Protein AF-0000000072583981 (afdb_homodimer)

Foldseek 3Di:
DWDWDDDPNDIDIRDPDPDDDPPPCVLVVVLVCLQVVVAQEDEAECQPPDDADPVRLVSLLVSLVSCVVSNHHYAYPNDDPVNCVVCVVVPCCVSRVD/DWDWDDDPNDIDIRDPDPDDDPPPCVLVVVLVCLQVVVAQEDEAECQPPDDADPVRLVSLLVSLVSCVVSNHHYAYPNDDPVRCVVCVVVPCNVSRVD

Solvent-accessible surface area (backbone atoms only — not comparable to full-atom values): 10384 Å² total; per-residue (Å²): 121,59,44,79,47,73,60,86,41,36,32,41,35,40,42,63,43,48,57,42,59,32,68,64,60,55,63,55,52,53,50,50,36,32,71,69,61,57,30,50,31,37,36,37,34,29,70,49,37,76,44,72,42,71,48,19,49,51,45,55,50,50,51,49,50,50,30,56,73,54,65,24,46,70,41,72,38,61,67,44,70,69,53,50,49,52,34,47,73,70,67,45,26,65,84,54,72,93,121,57,45,80,46,74,58,85,43,36,32,41,34,40,42,61,43,48,56,41,58,32,67,64,59,55,62,53,52,53,49,51,36,32,72,70,60,56,31,49,31,36,36,39,34,29,69,50,37,74,44,70,42,71,48,18,51,52,45,54,50,50,51,50,50,49,30,56,72,54,64,23,46,72,42,73,39,60,66,44,70,70,53,50,51,52,34,48,74,68,66,45,26,64,84,52,73,93

Radius of gyration: 18.06 Å; Cα contacts (8 Å, |Δi|>4): 367; chains: 2; bounding box: 34×53×40 Å

pLDDT: mean 90.33, std 9.2, range [56.12, 98.12]

Nearest PDB structures (foldseek):
  6m36-assembly1_H  TM=6.707E-01  e=1.710E-03  Bacillus subtilis subsp. subtilis str. 168
  1vc1-assembly1_B  TM=6.840E-01  e=1.567E-02  Thermotoga maritima
  6ki2-assembly1_B  TM=5.324E-01  e=5.015E-03  Synechocystis sp. PCC 6803
  6jhk-assembly1_A  TM=8.795E-01  e=1.969E-01  Bacillus subtilis
  2ka5-assembly1_A  TM=6.780E-01  e=6.304E-02  Thermotoga maritima

Structure (mmCIF, N/CA/C/O backbone):
data_AF-0000000072583981-model_v1
#
loop_
_entity.id
_entity.type
_entity.pdbx_description
1 polymer 'Anti-Sigma factor antagonist'
#
loop_
_atom_site.group_PDB
_atom_site.id
_atom_site.type_symbol
_atom_site.label_atom_id
_atom_site.label_alt_id
_atom_site.label_comp_id
_atom_site.label_asym_id
_atom_site.label_entity_id
_atom_site.label_seq_id
_atom_site.pdbx_PDB_ins_code
_atom_site.Cartn_x
_atom_site.Cartn_y
_atom_site.Cartn_z
_atom_site.occupancy
_atom_site.B_iso_or_equiv
_atom_site.auth_seq_id
_atom_site.auth_comp_id
_atom_site.auth_asym_id
_atom_site.auth_atom_id
_atom_site.pdbx_PDB_model_num
ATOM 1 N N . MET A 1 1 ? -1.417 -9.562 9.188 1 63.38 1 MET A N 1
ATOM 2 C CA . MET A 1 1 ? -0.541 -9.023 8.156 1 63.38 1 MET A CA 1
ATOM 3 C C . MET A 1 1 ? -0.23 -10.078 7.098 1 63.38 1 MET A C 1
ATOM 5 O O . MET A 1 1 ? -0.268 -11.281 7.379 1 63.38 1 MET A O 1
ATOM 9 N N . SER A 1 2 ? -0.251 -9.672 5.887 1 78.44 2 SER A N 1
ATOM 10 C CA . SER A 1 2 ? 0.1 -10.633 4.844 1 78.44 2 SER A CA 1
ATOM 11 C C . SER A 1 2 ? 1.376 -11.391 5.195 1 78.44 2 SER A C 1
ATOM 13 O O . SER A 1 2 ? 2.266 -10.844 5.852 1 78.44 2 SER A O 1
ATOM 15 N N . LYS A 1 3 ? 1.46 -12.703 4.961 1 85 3 LYS A N 1
ATOM 16 C CA . LYS A 1 3 ? 2.561 -13.578 5.344 1 85 3 LYS A CA 1
ATOM 17 C C . LYS A 1 3 ? 3.174 -14.258 4.121 1 85 3 LYS A C 1
ATOM 19 O O . LYS A 1 3 ? 2.473 -14.547 3.148 1 85 3 LYS A O 1
ATOM 24 N N . PHE A 1 4 ? 4.488 -14.438 4.176 1 92.12 4 PHE A N 1
ATOM 25 C CA . PHE A 1 4 ? 5.25 -15.156 3.164 1 92.12 4 PHE A CA 1
ATOM 26 C C . PHE A 1 4 ? 6.051 -16.297 3.793 1 92.12 4 PHE A C 1
ATOM 28 O O . PHE A 1 4 ? 6.898 -16.062 4.656 1 92.12 4 PHE A O 1
ATOM 35 N N . LYS A 1 5 ? 5.699 -17.531 3.396 1 94.81 5 LYS A N 1
ATOM 36 C CA . LYS A 1 5 ? 6.379 -18.703 3.934 1 94.81 5 LYS A CA 1
ATOM 37 C C . LYS A 1 5 ? 7.035 -19.516 2.822 1 94.81 5 LYS A C 1
ATOM 39 O O . LYS A 1 5 ? 6.449 -19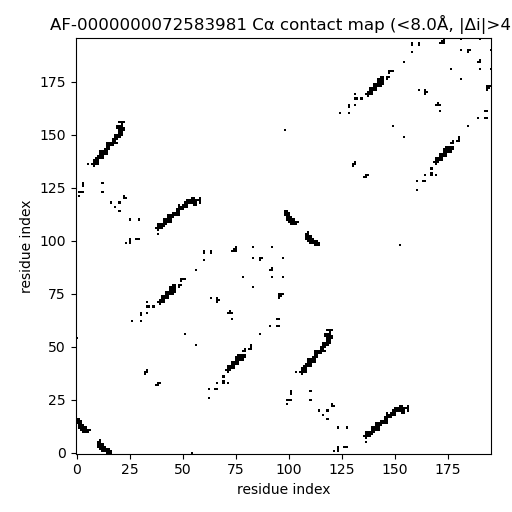.703 1.756 1 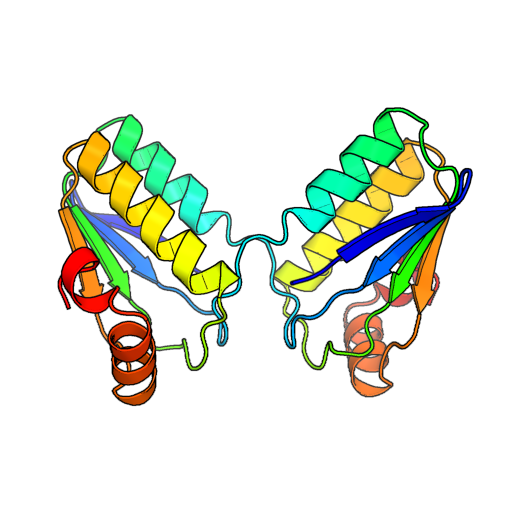94.81 5 LYS A O 1
ATOM 44 N N . ILE A 1 6 ? 8.203 -19.969 3.148 1 94.94 6 ILE A N 1
ATOM 45 C CA . ILE A 1 6 ? 8.93 -20.781 2.176 1 94.94 6 ILE A CA 1
ATOM 46 C C . ILE A 1 6 ? 9.062 -22.203 2.693 1 94.94 6 ILE A C 1
ATOM 48 O O . ILE A 1 6 ? 9.43 -22.422 3.85 1 94.94 6 ILE A O 1
ATOM 52 N N . ASP A 1 7 ? 8.586 -23.062 1.95 1 94.88 7 ASP A N 1
ATOM 53 C CA . ASP A 1 7 ? 8.773 -24.484 2.201 1 94.88 7 ASP A CA 1
ATOM 54 C C . ASP A 1 7 ? 9.586 -25.141 1.087 1 94.88 7 ASP A C 1
ATOM 56 O O . ASP A 1 7 ? 9.086 -25.344 -0.02 1 94.88 7 ASP A O 1
ATOM 60 N N . GLY A 1 8 ? 10.891 -25.453 1.359 1 95 8 GLY A N 1
ATOM 61 C CA . GLY A 1 8 ? 11.789 -25.875 0.296 1 95 8 GLY A CA 1
ATOM 62 C C . GLY A 1 8 ? 12.055 -24.781 -0.723 1 95 8 GLY A C 1
ATOM 63 O O . GLY A 1 8 ? 12.664 -23.766 -0.399 1 95 8 GLY A O 1
ATOM 64 N N . LYS A 1 9 ? 11.578 -25.078 -1.872 1 95.19 9 LYS A N 1
ATOM 65 C CA . LYS A 1 9 ? 11.781 -24.094 -2.928 1 95.19 9 LYS A CA 1
ATOM 66 C C . LYS A 1 9 ? 10.453 -23.484 -3.379 1 95.19 9 LYS A C 1
ATOM 68 O O . LYS A 1 9 ? 10.375 -22.859 -4.441 1 95.19 9 LYS A O 1
ATOM 73 N N . SER A 1 10 ? 9.453 -23.781 -2.576 1 96.94 10 SER A N 1
ATOM 74 C CA . SER A 1 10 ? 8.133 -23.25 -2.871 1 96.94 10 SER A CA 1
ATOM 75 C C . SER A 1 10 ? 7.727 -22.188 -1.845 1 96.94 10 SER A C 1
ATOM 77 O O . SER A 1 10 ? 7.984 -22.344 -0.65 1 96.94 10 SER A O 1
ATOM 79 N N . GLY A 1 11 ? 7.184 -21.062 -2.367 1 95.94 11 GLY A N 1
ATOM 80 C CA . GLY A 1 11 ? 6.68 -20.016 -1.489 1 95.94 11 GLY A CA 1
ATOM 81 C C . GLY A 1 11 ? 5.164 -19.938 -1.471 1 95.94 11 GLY A C 1
ATOM 82 O O . GLY A 1 11 ? 4.512 -20.234 -2.473 1 95.94 11 GLY A O 1
ATOM 83 N N . LYS A 1 12 ? 4.688 -19.578 -0.293 1 95.81 12 LYS A N 1
ATOM 84 C CA . LYS A 1 12 ? 3.268 -19.266 -0.147 1 95.81 12 LYS A CA 1
ATOM 85 C C . LYS A 1 12 ? 3.061 -17.875 0.441 1 95.81 12 LYS A C 1
ATOM 87 O O . LYS A 1 12 ? 3.6 -17.562 1.503 1 95.81 12 LYS A O 1
ATOM 92 N N . VAL A 1 13 ? 2.24 -17.047 -0.345 1 93.31 13 VAL A N 1
ATOM 93 C CA . VAL A 1 13 ? 1.923 -15.695 0.085 1 93.31 13 VAL A CA 1
ATOM 94 C C . VAL A 1 13 ? 0.448 -15.602 0.469 1 93.31 13 VAL A C 1
ATOM 96 O O . VAL A 1 13 ? -0.432 -15.805 -0.372 1 93.31 13 VAL A O 1
ATOM 99 N N . THR A 1 14 ? 0.226 -15.344 1.697 1 90.25 14 THR A N 1
ATOM 100 C CA . THR A 1 14 ? -1.142 -15.102 2.145 1 90.25 14 THR A CA 1
ATOM 101 C C . THR A 1 14 ? -1.414 -13.609 2.277 1 90.25 14 THR A C 1
ATOM 103 O O . THR A 1 14 ? -0.81 -12.93 3.115 1 90.25 14 THR A O 1
ATOM 106 N N . ILE A 1 15 ? -2.32 -13.125 1.405 1 84.19 15 ILE A N 1
ATOM 107 C CA . ILE A 1 15 ? -2.732 -11.727 1.483 1 84.19 15 ILE A CA 1
ATOM 108 C C . ILE A 1 15 ? -3.893 -11.586 2.467 1 84.19 15 ILE A C 1
ATOM 110 O O . ILE A 1 15 ? -4.945 -12.203 2.287 1 84.19 15 ILE A O 1
ATOM 114 N N . ASP A 1 16 ? -3.643 -10.82 3.453 1 80.5 16 ASP A N 1
ATOM 115 C CA . ASP A 1 16 ? -4.656 -10.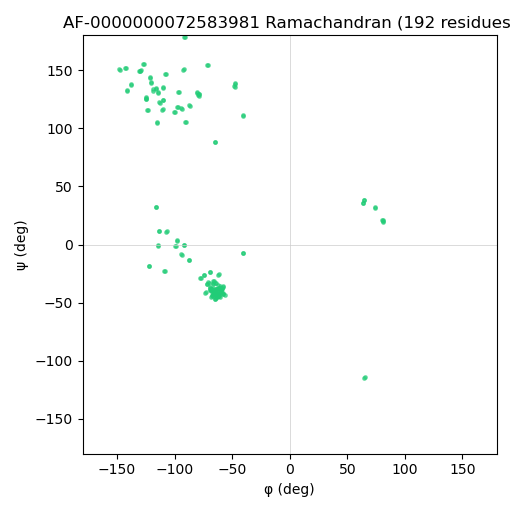742 4.5 1 80.5 16 ASP A CA 1
ATOM 116 C C . ASP A 1 16 ? -5.395 -9.406 4.453 1 80.5 16 ASP A C 1
ATOM 118 O O . ASP A 1 16 ? -6.152 -9.078 5.367 1 80.5 16 ASP A O 1
ATOM 122 N N . THR A 1 17 ? -5.172 -8.672 3.393 1 77.25 17 THR A N 1
ATOM 123 C CA . THR A 1 17 ? -5.895 -7.414 3.25 1 77.25 17 THR A CA 1
ATOM 124 C C . THR A 1 17 ? -7.191 -7.621 2.473 1 77.25 17 THR A C 1
ATOM 126 O O . THR A 1 17 ? -7.266 -8.484 1.599 1 77.25 17 THR A O 1
ATOM 129 N N . VAL A 1 18 ? -8.141 -6.793 2.789 1 77.81 18 VAL A N 1
ATOM 130 C CA . VAL A 1 18 ? -9.43 -6.871 2.119 1 77.81 18 VAL A CA 1
ATOM 131 C C . VAL A 1 18 ? -9.336 -6.234 0.735 1 77.81 18 VAL A C 1
ATOM 133 O O . VAL A 1 18 ? -10.047 -6.633 -0.189 1 77.81 18 VAL A O 1
ATOM 136 N N . VAL A 1 19 ? -8.461 -5.289 0.605 1 77 19 VAL A N 1
ATOM 137 C CA . VAL A 1 19 ? -8.273 -4.57 -0.65 1 77 19 VAL A CA 1
ATOM 138 C C . VAL A 1 19 ? -6.812 -4.66 -1.088 1 77 19 VAL A C 1
ATOM 140 O O . VAL A 1 19 ? -5.902 -4.488 -0.274 1 77 19 VAL A O 1
ATOM 143 N N . ILE A 1 20 ? -6.594 -5.094 -2.271 1 77 20 ILE A N 1
ATOM 144 C CA . ILE A 1 20 ? -5.277 -4.906 -2.873 1 77 20 ILE A CA 1
ATOM 145 C C . ILE A 1 20 ? -5.246 -3.586 -3.637 1 77 20 ILE A C 1
ATOM 147 O O . ILE A 1 20 ? -5.961 -3.414 -4.629 1 77 20 ILE A O 1
ATOM 151 N N . ASP A 1 21 ? -4.57 -2.746 -2.975 1 70.75 21 ASP A N 1
ATOM 152 C CA . ASP A 1 21 ? -4.375 -1.446 -3.609 1 70.75 21 ASP A CA 1
ATOM 153 C C . ASP A 1 21 ? -2.893 -1.167 -3.846 1 70.75 21 ASP A C 1
ATOM 155 O O . ASP A 1 21 ? -2.031 -1.774 -3.207 1 70.75 21 ASP A O 1
ATOM 159 N N . GLY A 1 22 ? -2.539 -0.72 -5.059 1 61.12 22 GLY A N 1
ATOM 160 C CA . GLY A 1 22 ? -1.142 -0.422 -5.328 1 61.12 22 GLY A CA 1
ATOM 161 C C . GLY A 1 22 ? -0.494 0.424 -4.246 1 61.12 22 GLY A C 1
ATOM 162 O O . GLY A 1 22 ? -1.187 1.036 -3.432 1 61.12 22 GLY A O 1
ATOM 163 N N . TYR A 1 23 ? 0.843 -0.176 -3.975 1 56.12 23 TYR A N 1
ATOM 164 C CA . TYR A 1 23 ? 1.652 0.691 -3.127 1 56.12 23 TYR A CA 1
ATOM 165 C C . TYR A 1 23 ? 1.496 2.152 -3.533 1 56.12 23 TYR A C 1
ATOM 167 O O . TYR A 1 23 ? 1.591 2.488 -4.715 1 56.12 23 TYR A O 1
ATOM 175 N N . ASP A 1 24 ? 0.809 2.822 -2.51 1 59.59 24 ASP A N 1
ATOM 176 C CA . ASP A 1 24 ? 0.662 4.223 -2.893 1 59.59 24 ASP A CA 1
ATOM 177 C C . ASP A 1 24 ? 2.02 4.914 -2.977 1 59.59 24 ASP A C 1
ATOM 179 O O . ASP A 1 24 ? 2.686 5.113 -1.957 1 59.59 24 ASP A O 1
ATOM 183 N N . LYS A 1 25 ? 2.646 4.844 -4.148 1 68.94 25 LYS A N 1
ATOM 184 C CA . LYS A 1 25 ? 3.854 5.609 -4.453 1 68.94 25 LYS A CA 1
ATOM 185 C C . LYS A 1 25 ? 3.758 7.027 -3.896 1 68.94 25 LYS A C 1
ATOM 187 O O . LYS A 1 25 ? 4.77 7.715 -3.758 1 68.94 25 LYS A O 1
ATOM 192 N N . ILE A 1 26 ? 2.596 7.25 -3.436 1 78.81 26 ILE A N 1
ATOM 193 C CA . ILE A 1 26 ? 2.348 8.633 -3.031 1 78.81 26 ILE A CA 1
ATOM 194 C C . ILE A 1 26 ? 3.119 8.938 -1.751 1 78.81 26 ILE A C 1
ATOM 196 O O . ILE A 1 26 ? 3.637 10.047 -1.582 1 78.81 26 ILE A O 1
ATOM 200 N N . PHE A 1 27 ? 3.236 7.973 -0.947 1 83.81 27 PHE A N 1
ATOM 201 C CA . PHE A 1 27 ? 3.939 8.18 0.313 1 83.81 27 PHE A CA 1
ATOM 202 C C . PHE A 1 27 ? 5.434 8.359 0.076 1 83.81 27 PHE A C 1
ATOM 204 O O . PHE A 1 27 ? 6.078 9.172 0.747 1 83.81 27 PHE A O 1
ATOM 211 N N . ASP A 1 28 ? 5.895 7.711 -0.919 1 83.69 28 ASP A N 1
ATOM 212 C CA . ASP A 1 28 ? 7.293 7.891 -1.296 1 83.69 28 ASP A CA 1
ATOM 213 C C . ASP A 1 28 ? 7.508 9.25 -1.962 1 83.69 28 ASP A C 1
ATOM 215 O O . ASP A 1 28 ? 8.508 9.922 -1.701 1 83.69 28 ASP A O 1
ATOM 219 N N . GLU A 1 29 ? 6.625 9.57 -2.752 1 87.31 29 GLU A N 1
ATOM 220 C CA . GLU A 1 29 ? 6.727 10.844 -3.463 1 87.31 29 GLU A CA 1
ATOM 221 C C . GLU A 1 29 ? 6.738 12.023 -2.492 1 87.31 29 GLU A C 1
ATOM 223 O O . GLU A 1 29 ? 7.559 12.938 -2.625 1 87.31 29 GLU A O 1
ATOM 228 N N . VAL A 1 30 ? 5.867 11.938 -1.532 1 92.5 30 VAL A N 1
ATOM 229 C CA . VAL A 1 30 ? 5.785 13.031 -0.566 1 92.5 30 VAL A CA 1
ATOM 230 C C . VAL A 1 30 ? 7.059 13.07 0.275 1 92.5 30 VAL A C 1
ATOM 232 O O . VAL A 1 30 ? 7.594 14.148 0.55 1 92.5 30 VAL A O 1
ATOM 235 N N . THR A 1 31 ? 7.578 11.945 0.615 1 93.31 31 THR A N 1
ATOM 236 C CA . THR A 1 31 ? 8.781 11.859 1.433 1 93.31 31 THR A CA 1
ATOM 237 C C . THR A 1 31 ? 10 12.352 0.658 1 93.31 31 THR A C 1
ATOM 239 O O . THR A 1 31 ? 10.852 13.055 1.212 1 93.31 31 THR A O 1
ATOM 242 N N . GLN A 1 32 ? 9.969 12.023 -0.578 1 92.5 32 GLN A N 1
ATOM 243 C CA . GLN A 1 32 ? 11.07 12.492 -1.416 1 92.5 32 GLN A CA 1
ATOM 244 C C . GLN A 1 32 ? 11.039 14.016 -1.559 1 92.5 32 GLN A C 1
ATOM 246 O O . GLN A 1 32 ? 12.078 14.672 -1.467 1 92.5 32 GLN A O 1
ATOM 251 N N . SER A 1 33 ? 9.898 14.531 -1.742 1 95.31 33 SER A N 1
ATOM 252 C CA . SER A 1 33 ? 9.75 15.977 -1.865 1 95.31 33 SER A CA 1
ATOM 253 C C . SER A 1 33 ? 10.164 16.688 -0.581 1 95.31 33 SER A C 1
ATOM 255 O O . SER A 1 33 ? 10.805 17.734 -0.626 1 95.31 33 SER A O 1
ATOM 257 N N . ALA A 1 34 ? 9.836 16.078 0.534 1 95.88 34 ALA A N 1
ATOM 258 C CA . ALA A 1 34 ? 10.234 16.609 1.831 1 95.88 34 ALA A CA 1
ATOM 259 C C . ALA A 1 34 ? 11.75 16.594 1.993 1 95.88 34 ALA A C 1
ATOM 261 O O . ALA A 1 34 ? 12.352 17.578 2.434 1 95.88 34 ALA A O 1
ATOM 262 N N . SER A 1 35 ? 12.352 15.57 1.572 1 96 35 SER A N 1
ATOM 263 C CA . SER A 1 35 ? 13.781 15.391 1.752 1 96 35 SER A CA 1
ATOM 264 C C . SER A 1 35 ? 14.578 16.375 0.9 1 96 35 SER A C 1
ATOM 266 O O . SER A 1 35 ? 15.688 16.766 1.269 1 96 35 SER A O 1
ATOM 268 N N . LYS A 1 36 ? 13.945 16.828 -0.129 1 96.25 36 LYS A N 1
ATOM 269 C CA . LYS A 1 36 ? 14.609 17.734 -1.061 1 96.25 36 LYS A CA 1
ATOM 270 C C . LYS A 1 36 ? 14.336 19.188 -0.702 1 96.25 36 LYS A C 1
ATOM 272 O O . LYS A 1 36 ? 14.859 20.094 -1.341 1 96.25 36 LYS A O 1
ATOM 277 N N . GLY A 1 37 ? 13.484 19.359 0.186 1 95.69 37 GLY A N 1
ATOM 278 C CA . GLY A 1 37 ? 13.156 20.703 0.609 1 95.69 37 GLY A CA 1
ATOM 279 C C . GLY A 1 37 ? 12.18 21.406 -0.317 1 95.69 37 GLY A C 1
ATOM 280 O O . GLY A 1 37 ? 12.062 22.625 -0.304 1 95.69 37 GLY A O 1
ATOM 281 N N . THR A 1 38 ? 11.469 20.609 -1.106 1 95.88 38 THR A N 1
ATOM 282 C CA . THR A 1 38 ? 10.531 21.156 -2.086 1 95.88 38 THR A CA 1
ATOM 283 C C . THR A 1 38 ? 9.273 21.672 -1.401 1 95.88 38 THR A C 1
ATOM 285 O O . THR A 1 38 ? 8.641 22.609 -1.884 1 95.88 38 THR A O 1
ATOM 288 N N . VAL A 1 39 ? 8.984 21.109 -0.259 1 97.19 39 VAL A N 1
ATOM 289 C CA . VAL A 1 39 ? 7.785 21.5 0.479 1 97.19 39 VAL A CA 1
ATOM 290 C C . VAL A 1 39 ? 8.148 21.797 1.931 1 97.19 39 VAL A C 1
ATOM 292 O O . VAL A 1 39 ? 9.055 21.172 2.492 1 97.19 39 VAL A O 1
ATOM 295 N N . LEU A 1 40 ? 7.367 22.719 2.469 1 97.31 40 LEU A N 1
ATOM 296 C CA . LEU A 1 40 ? 7.547 23.062 3.873 1 97.31 40 LEU A CA 1
ATOM 297 C C . LEU A 1 40 ? 6.391 22.531 4.719 1 97.31 40 LEU A C 1
ATOM 299 O O . LEU A 1 40 ? 6.5 22.453 5.945 1 97.31 40 LEU A O 1
ATOM 303 N N . ASP A 1 41 ? 5.266 22.312 4.016 1 98.12 41 ASP A N 1
ATOM 304 C CA . ASP A 1 41 ? 4.113 21.719 4.688 1 98.12 41 ASP A CA 1
ATOM 305 C C . ASP A 1 41 ? 3.311 20.844 3.725 1 98.12 41 ASP A C 1
ATOM 307 O O . ASP A 1 41 ? 3.344 21.062 2.51 1 98.12 41 ASP A O 1
ATOM 311 N N . VAL A 1 42 ? 2.662 19.812 4.289 1 97.75 42 VAL A N 1
ATOM 312 C CA . VAL A 1 42 ? 1.846 18.906 3.482 1 97.75 42 VAL A CA 1
ATOM 313 C C . VAL A 1 42 ? 0.541 18.594 4.215 1 97.75 42 VAL A C 1
ATOM 315 O O . VAL A 1 42 ? 0.537 18.406 5.434 1 97.75 42 VAL A O 1
ATOM 318 N N . GLU A 1 43 ? -0.542 18.609 3.428 1 97.69 43 GLU A N 1
ATOM 319 C CA . GLU A 1 43 ? -1.846 18.188 3.932 1 97.69 43 GLU A CA 1
ATOM 320 C C . GLU A 1 43 ? -2.277 16.859 3.311 1 97.69 43 GLU A C 1
ATOM 322 O O . GLU A 1 43 ? -2.297 16.719 2.086 1 97.69 43 GLU A O 1
ATOM 327 N N . PHE A 1 44 ? -2.564 15.938 4.203 1 95.62 44 PHE A N 1
ATOM 328 C CA . PHE A 1 44 ? -3.15 14.68 3.76 1 95.62 44 PHE A CA 1
ATOM 329 C C . PHE A 1 44 ? -4.672 14.734 3.848 1 95.62 44 PHE A C 1
ATOM 331 O O . PHE A 1 44 ? -5.23 14.859 4.938 1 95.62 44 PHE A O 1
ATOM 338 N N . LEU A 1 45 ? -5.266 14.617 2.713 1 94.69 45 LEU A N 1
ATOM 339 C CA . LEU A 1 45 ? -6.723 14.617 2.635 1 94.69 45 LEU A CA 1
ATOM 340 C C . LEU A 1 45 ? -7.262 13.188 2.553 1 94.69 45 LEU A C 1
ATOM 342 O O . LEU A 1 45 ? -7.031 12.492 1.564 1 94.69 45 LEU A O 1
ATOM 346 N N . LEU A 1 46 ? -8.078 12.781 3.559 1 93.5 46 LEU A N 1
ATOM 347 C CA . LEU A 1 46 ? -8.461 11.375 3.682 1 93.5 46 LEU A CA 1
ATOM 348 C C . LEU A 1 46 ? -9.961 11.203 3.492 1 93.5 46 LEU A C 1
ATOM 350 O O . LEU A 1 46 ? -10.57 10.312 4.086 1 93.5 46 LEU A O 1
ATOM 354 N N . GLU A 1 47 ? -10.523 12 2.695 1 92.81 47 GLU A N 1
ATOM 355 C CA . GLU A 1 47 ? -11.969 11.992 2.496 1 92.81 47 GLU A CA 1
ATOM 356 C C . GLU A 1 47 ? -12.453 10.625 2.027 1 92.81 47 GLU A C 1
ATOM 358 O O . GLU A 1 47 ? -13.508 10.156 2.471 1 92.81 47 GLU A O 1
ATOM 363 N N . ALA A 1 48 ? -11.711 10.016 1.267 1 85.81 48 ALA A N 1
ATOM 364 C CA . ALA A 1 48 ? -12.141 8.766 0.648 1 85.81 48 ALA A CA 1
ATOM 365 C C . ALA A 1 48 ? -11.836 7.57 1.55 1 85.81 48 ALA A C 1
ATOM 367 O O . ALA A 1 48 ? -12.352 6.469 1.331 1 85.81 48 ALA A O 1
ATOM 368 N N . VAL A 1 49 ? -11.047 7.758 2.547 1 87.62 49 VAL A N 1
ATOM 369 C CA . VAL A 1 49 ? -10.578 6.656 3.383 1 87.62 49 VAL A CA 1
ATOM 370 C C . VAL A 1 49 ? -11.656 6.297 4.406 1 87.62 49 VAL A C 1
ATOM 372 O O . VAL A 1 49 ? -12.133 7.16 5.141 1 87.62 49 VAL A O 1
ATOM 375 N N . LYS A 1 50 ? -11.953 4.957 4.488 1 86.75 50 LYS A N 1
ATOM 376 C CA . LYS A 1 50 ? -13.008 4.508 5.402 1 86.75 50 LYS A CA 1
ATOM 377 C C . LYS A 1 50 ? -12.461 3.494 6.402 1 86.75 50 LYS A C 1
ATOM 379 O O . LYS A 1 50 ? -13.086 3.244 7.438 1 86.75 50 LYS A O 1
ATOM 384 N N . LYS A 1 51 ? -11.359 2.977 6.035 1 84 51 LYS A N 1
ATOM 385 C CA . LYS A 1 51 ? -10.758 1.974 6.906 1 84 51 LYS A CA 1
ATOM 386 C C . LYS A 1 51 ? -9.234 2.107 6.922 1 84 51 LYS A C 1
ATOM 388 O O . LYS A 1 51 ? -8.633 2.523 5.93 1 84 51 LYS A O 1
ATOM 393 N N . ILE A 1 52 ? -8.656 1.675 8.102 1 85.31 52 ILE A N 1
ATOM 394 C CA . ILE A 1 52 ? -7.207 1.668 8.219 1 85.31 52 ILE A CA 1
ATOM 395 C C . ILE A 1 52 ? -6.758 0.426 8.992 1 85.31 52 ILE A C 1
ATOM 397 O O . ILE A 1 52 ? -7.375 0.05 9.992 1 85.31 52 ILE A O 1
ATOM 401 N N . THR A 1 53 ? -5.793 -0.222 8.477 1 79.25 53 THR A N 1
ATOM 402 C CA . THR A 1 53 ? -5.234 -1.399 9.125 1 79.25 53 THR A CA 1
ATOM 403 C C . THR A 1 53 ? -4.062 -1.013 10.031 1 79.25 53 THR A C 1
ATOM 405 O O . THR A 1 53 ? -3.645 0.146 10.047 1 79.25 53 THR A O 1
ATOM 408 N N . SER A 1 54 ? -3.551 -2.018 10.656 1 80.69 54 SER A N 1
ATOM 409 C CA . SER A 1 54 ? -2.379 -1.784 11.492 1 80.69 54 SER A CA 1
ATOM 410 C C . SER A 1 54 ? -1.183 -1.339 10.656 1 80.69 54 SER A C 1
ATOM 412 O O . SER A 1 54 ? -0.44 -0.44 11.062 1 80.69 54 SER A O 1
ATOM 414 N N . SER A 1 55 ? -1.05 -1.975 9.594 1 78.5 55 SER A N 1
ATOM 415 C CA . SER A 1 55 ? 0.053 -1.605 8.719 1 78.5 55 SER A CA 1
ATOM 416 C C . SER A 1 55 ? -0.141 -0.205 8.148 1 78.5 55 SER A C 1
ATOM 418 O O . SER A 1 55 ? 0.832 0.516 7.91 1 78.5 55 SER A O 1
ATOM 420 N N . GLY A 1 56 ? -1.396 0.153 7.965 1 84.44 56 GLY A N 1
ATOM 421 C CA . GLY A 1 56 ? -1.699 1.504 7.52 1 84.44 56 GLY A CA 1
ATOM 422 C C . GLY A 1 56 ? -1.344 2.562 8.547 1 84.44 56 GLY A C 1
ATOM 423 O O . GLY A 1 56 ? -0.81 3.617 8.195 1 84.44 56 GLY A O 1
ATOM 424 N N . ILE A 1 57 ? -1.6 2.24 9.773 1 88.19 57 ILE A N 1
ATOM 425 C CA . ILE A 1 57 ? -1.254 3.135 10.867 1 88.19 57 ILE A CA 1
ATOM 426 C C . ILE A 1 57 ? 0.262 3.305 10.938 1 88.19 57 ILE A C 1
ATOM 428 O O . ILE A 1 57 ? 0.764 4.43 11.023 1 88.19 57 ILE A O 1
ATOM 432 N N . ALA A 1 58 ? 0.92 2.209 10.844 1 84.69 58 ALA A N 1
ATOM 433 C CA . ALA A 1 58 ? 2.381 2.246 10.859 1 84.69 58 ALA A CA 1
ATOM 434 C C . ALA A 1 58 ? 2.922 3.082 9.703 1 84.69 58 ALA A C 1
ATOM 436 O O . ALA A 1 58 ? 3.885 3.834 9.867 1 84.69 58 ALA A O 1
ATOM 437 N N . LYS A 1 59 ? 2.314 3.004 8.578 1 85.31 59 LYS A N 1
ATOM 438 C CA . LYS A 1 59 ? 2.721 3.768 7.406 1 85.31 59 LYS A CA 1
ATOM 439 C C . LYS A 1 59 ? 2.541 5.266 7.633 1 85.31 59 LYS A C 1
ATOM 441 O O . LYS A 1 59 ? 3.441 6.055 7.34 1 85.31 59 LYS A O 1
ATOM 446 N N . LEU A 1 60 ? 1.402 5.668 8.141 1 89.44 60 LEU A N 1
ATOM 447 C CA . LEU A 1 60 ? 1.154 7.074 8.438 1 89.44 60 LEU A CA 1
ATOM 448 C C . LEU A 1 60 ? 2.162 7.605 9.453 1 89.44 60 LEU A C 1
ATOM 450 O O . LEU A 1 60 ? 2.672 8.719 9.297 1 89.44 60 LEU A O 1
ATOM 454 N N . LEU A 1 61 ? 2.469 6.773 10.398 1 93.31 61 LEU A N 1
ATOM 455 C CA . LEU A 1 61 ? 3.426 7.176 11.422 1 93.31 61 LEU A CA 1
ATOM 456 C C . LEU A 1 61 ? 4.824 7.312 10.836 1 93.31 61 LEU A C 1
ATOM 458 O O . LEU A 1 61 ? 5.574 8.227 11.203 1 93.31 61 LEU A O 1
ATOM 462 N N . THR A 1 62 ? 5.172 6.465 9.977 1 90.94 62 THR A N 1
ATOM 463 C CA . THR A 1 62 ? 6.473 6.531 9.32 1 90.94 62 THR A CA 1
ATOM 464 C C . THR A 1 62 ? 6.605 7.812 8.508 1 90.94 62 THR A C 1
ATOM 466 O O . THR A 1 62 ? 7.625 8.5 8.586 1 90.94 62 THR A O 1
ATOM 469 N N . VAL A 1 63 ? 5.566 8.109 7.797 1 92.19 63 VAL A N 1
ATOM 470 C CA . VAL A 1 63 ? 5.566 9.328 7 1 92.19 63 VAL A CA 1
ATOM 471 C C . VAL A 1 63 ? 5.66 10.547 7.918 1 92.19 63 VAL A C 1
ATOM 473 O O . VAL A 1 63 ? 6.43 11.469 7.656 1 92.19 63 VAL A O 1
ATOM 476 N N . LYS A 1 64 ? 4.898 10.477 8.961 1 96.62 64 LYS A N 1
ATOM 477 C CA . LYS A 1 64 ? 4.941 11.555 9.938 1 96.62 64 LYS A CA 1
ATOM 478 C C . LYS A 1 64 ? 6.352 11.742 10.492 1 96.62 64 LYS A C 1
ATOM 480 O O . LYS A 1 64 ? 6.844 12.867 10.602 1 96.62 64 LYS A O 1
ATOM 485 N N . ASN A 1 65 ? 6.98 10.695 10.773 1 96.69 65 ASN A N 1
ATOM 486 C CA . ASN A 1 65 ? 8.344 10.742 11.305 1 96.69 65 ASN A CA 1
ATOM 487 C C . ASN A 1 65 ? 9.32 11.328 10.289 1 96.69 65 ASN A C 1
ATOM 489 O O . ASN A 1 65 ? 10.195 12.109 10.648 1 96.69 65 ASN A O 1
ATOM 493 N N . ARG A 1 66 ? 9.148 10.984 9.117 1 95.62 66 ARG A N 1
ATOM 494 C CA . ARG A 1 66 ? 10.008 11.508 8.062 1 95.62 66 ARG A CA 1
ATOM 495 C C . ARG A 1 66 ? 9.781 13.008 7.871 1 95.62 66 ARG A C 1
ATOM 497 O O . ARG A 1 66 ? 10.734 13.766 7.703 1 95.62 66 ARG A O 1
ATOM 504 N N . MET A 1 67 ? 8.492 13.344 7.883 1 96.94 67 MET A N 1
ATOM 505 C CA . MET A 1 67 ? 8.18 14.766 7.777 1 96.94 67 MET A CA 1
ATOM 506 C C . MET A 1 67 ? 8.844 15.555 8.898 1 96.94 67 MET A C 1
ATOM 508 O O . MET A 1 67 ? 9.461 16.594 8.648 1 96.94 67 MET A O 1
ATOM 512 N N . ASP A 1 68 ? 8.797 15.016 10.078 1 97.38 68 ASP A N 1
ATOM 513 C CA . ASP A 1 68 ? 9.43 15.664 11.227 1 97.38 68 ASP A CA 1
ATOM 514 C C . ASP A 1 68 ? 10.945 15.75 11.047 1 97.38 68 ASP A C 1
ATOM 516 O O . ASP A 1 68 ? 11.555 16.781 11.336 1 97.38 68 ASP A O 1
ATOM 520 N N . HIS A 1 69 ? 11.477 14.742 10.492 1 97.56 69 HIS A N 1
ATOM 521 C CA . HIS A 1 69 ? 12.922 14.672 10.289 1 97.56 69 HIS A CA 1
ATOM 522 C C . HIS A 1 69 ? 13.391 15.758 9.32 1 97.56 69 HIS A C 1
ATOM 524 O O . HIS A 1 69 ? 14.453 16.344 9.523 1 97.56 69 HIS A O 1
ATOM 530 N N . TYR A 1 70 ? 12.555 16.047 8.406 1 97.12 70 TYR A N 1
ATOM 531 C CA . TYR A 1 70 ? 12.961 16.984 7.359 1 97.12 70 TYR A CA 1
ATOM 532 C C . TYR A 1 70 ? 12.438 18.391 7.645 1 97.12 70 TYR A C 1
ATOM 534 O O . TYR A 1 70 ? 12.602 19.297 6.828 1 97.12 70 TYR A O 1
ATOM 542 N N . GLY A 1 71 ? 11.719 18.484 8.734 1 97.44 71 GLY A N 1
ATOM 543 C CA . GLY A 1 71 ? 11.219 19.797 9.125 1 97.44 71 GLY A CA 1
ATOM 544 C C . GLY A 1 71 ? 9.969 20.203 8.367 1 97.44 71 GLY A C 1
ATOM 545 O O . GLY A 1 71 ? 9.711 21.391 8.188 1 97.44 71 GLY A O 1
ATOM 546 N N . VAL A 1 72 ? 9.281 19.297 7.836 1 97.81 72 VAL A N 1
ATOM 547 C CA . VAL A 1 72 ? 8.078 19.578 7.066 1 97.81 72 VAL A CA 1
ATOM 548 C C . VAL A 1 72 ? 6.848 19.406 7.957 1 97.81 72 VAL A C 1
ATOM 550 O O . VAL A 1 72 ? 6.688 18.359 8.609 1 97.81 72 VAL A O 1
ATOM 553 N N . LYS A 1 73 ? 5.945 20.375 7.961 1 98 73 LYS A N 1
ATOM 554 C CA . LYS A 1 73 ? 4.719 20.281 8.75 1 98 73 LYS A CA 1
ATOM 555 C C . LYS A 1 73 ? 3.678 19.406 8.055 1 98 73 LYS A C 1
ATOM 557 O O . LYS A 1 73 ? 3.383 19.609 6.875 1 98 73 LYS A O 1
ATOM 562 N N . MET A 1 74 ? 3.148 18.438 8.812 1 97.69 74 MET A N 1
ATOM 563 C CA . MET A 1 74 ? 2.139 17.547 8.266 1 97.69 74 MET A CA 1
ATOM 564 C C . MET A 1 74 ? 0.811 17.703 9 1 97.69 74 MET A C 1
ATOM 566 O O . MET A 1 74 ? 0.777 17.75 10.227 1 97.69 74 MET A O 1
ATOM 570 N N . LYS A 1 75 ? -0.227 17.781 8.172 1 97.56 75 LYS A N 1
ATOM 571 C CA . LYS A 1 75 ? -1.585 17.812 8.703 1 97.56 75 LYS A CA 1
ATOM 572 C C . LYS A 1 75 ? -2.473 16.781 8 1 97.56 75 LYS A C 1
ATOM 574 O O . LYS A 1 75 ? -2.271 16.484 6.82 1 97.56 75 LYS A O 1
ATOM 579 N N . ILE A 1 76 ? -3.393 16.328 8.766 1 96.94 76 ILE A N 1
ATOM 580 C CA . ILE A 1 76 ? -4.395 15.422 8.211 1 96.94 76 ILE A CA 1
ATOM 581 C C . ILE A 1 76 ? -5.766 16.094 8.242 1 96.94 76 ILE A C 1
ATOM 583 O O . ILE A 1 76 ? -6.164 16.672 9.258 1 96.94 76 ILE A O 1
ATOM 587 N N . LYS A 1 77 ? -6.383 16.016 7.07 1 96.19 77 LYS A N 1
ATOM 588 C CA . LYS A 1 77 ? -7.703 16.641 6.969 1 96.19 77 LYS A CA 1
ATOM 589 C C . LYS A 1 77 ? -8.734 15.641 6.43 1 96.19 77 LYS A C 1
ATOM 591 O O . LYS A 1 77 ? -8.367 14.633 5.82 1 96.19 77 LYS A O 1
ATOM 596 N N . HIS A 1 78 ? -10.031 15.922 6.785 1 95.88 78 HIS A N 1
ATOM 597 C CA . HIS A 1 78 ? -11.18 15.164 6.309 1 95.88 78 HIS A CA 1
ATOM 598 C C . HIS A 1 78 ? -11.125 13.719 6.801 1 95.88 78 HIS A C 1
ATOM 600 O O . HIS A 1 78 ? -11.422 12.789 6.047 1 95.88 78 HIS A O 1
ATOM 606 N N . LEU A 1 79 ? -10.664 13.617 7.93 1 94.38 79 LEU A N 1
ATOM 607 C CA . LEU A 1 79 ? -10.672 12.344 8.625 1 94.38 79 LEU A CA 1
ATOM 608 C C . LEU A 1 79 ? -12.055 12.055 9.211 1 94.38 79 LEU A C 1
ATOM 610 O O . LEU A 1 79 ? -12.641 12.906 9.883 1 94.38 79 LEU A O 1
ATOM 614 N N . SER A 1 80 ? -12.531 10.898 8.938 1 95 80 SER A N 1
ATOM 615 C CA . SER A 1 80 ? -13.844 10.555 9.484 1 95 80 SER A CA 1
ATOM 616 C C . SER A 1 80 ? -13.766 10.32 10.984 1 95 80 SER A C 1
ATOM 618 O O . SER A 1 80 ? -12.719 9.953 11.516 1 95 80 SER A O 1
ATOM 620 N N . PRO A 1 81 ? -14.914 10.523 11.648 1 95.69 81 PRO A N 1
ATOM 621 C CA . PRO A 1 81 ? -14.938 10.266 13.086 1 95.69 81 PRO A CA 1
ATOM 622 C C . PRO A 1 81 ? -14.562 8.828 13.438 1 95.69 81 PRO A C 1
ATOM 624 O O . PRO A 1 81 ? -13.867 8.594 14.43 1 95.69 81 PRO A O 1
ATOM 627 N N . ASP A 1 82 ? -15 7.91 12.641 1 95 82 ASP A N 1
ATOM 628 C CA . ASP A 1 82 ? -14.688 6.508 12.875 1 95 82 ASP A CA 1
ATOM 629 C C . ASP A 1 82 ? -13.18 6.262 12.805 1 95 82 ASP A C 1
ATOM 631 O O . ASP A 1 82 ? -12.617 5.562 13.656 1 95 82 ASP A O 1
ATOM 635 N N . LEU A 1 83 ? -12.57 6.855 11.844 1 94.62 83 LEU A N 1
ATOM 636 C CA . LEU A 1 83 ? -11.125 6.691 11.68 1 94.62 83 LEU A CA 1
ATOM 637 C C . LEU A 1 83 ? -10.375 7.359 12.828 1 94.62 83 LEU A C 1
ATOM 639 O O . LEU A 1 83 ? -9.367 6.828 13.305 1 94.62 83 LEU A O 1
ATOM 643 N N . LEU A 1 84 ? -10.891 8.539 13.234 1 96 84 LEU A N 1
ATOM 644 C CA . LEU A 1 84 ? -10.273 9.219 14.367 1 96 84 LEU A CA 1
ATOM 645 C C . LEU A 1 84 ? -10.328 8.352 15.617 1 96 84 LEU A C 1
ATOM 647 O O . LEU A 1 84 ? -9.336 8.25 16.359 1 96 84 LEU A O 1
ATOM 651 N N . GLU A 1 85 ? -11.414 7.723 15.789 1 96.44 85 GLU A N 1
ATOM 652 C CA . GLU A 1 85 ? -11.57 6.848 16.938 1 96.44 85 GLU A CA 1
ATOM 653 C C . GLU A 1 85 ? -10.562 5.695 16.906 1 96.44 85 GLU A C 1
ATOM 655 O O . GLU A 1 85 ? -10.008 5.309 17.938 1 96.44 85 GLU A O 1
ATOM 660 N N . VAL A 1 86 ? -10.375 5.152 15.766 1 94.75 86 VAL A N 1
ATOM 661 C CA . VAL A 1 86 ? -9.414 4.062 15.594 1 94.75 86 VAL A CA 1
ATOM 662 C C . VAL A 1 86 ? -8.016 4.547 15.961 1 94.75 86 VAL A C 1
ATOM 664 O O . VAL A 1 86 ? -7.285 3.867 16.688 1 94.75 86 VAL A O 1
ATOM 667 N N . LEU A 1 87 ? -7.664 5.691 15.5 1 96.06 87 LEU A N 1
ATOM 668 C CA . LEU A 1 87 ? -6.332 6.23 15.75 1 96.06 87 LEU A CA 1
ATOM 669 C C . LEU A 1 87 ? -6.141 6.535 17.234 1 96.06 87 LEU A C 1
ATOM 671 O O . LEU A 1 87 ? -5.039 6.383 17.766 1 96.06 87 LEU A O 1
ATOM 675 N N . LYS A 1 88 ? -7.207 6.922 17.875 1 96.69 88 LYS A N 1
ATOM 676 C CA . LYS A 1 88 ? -7.164 7.184 19.297 1 96.69 88 LYS A CA 1
ATOM 677 C C . LYS A 1 88 ? -6.98 5.891 20.094 1 96.69 88 LYS A C 1
ATOM 679 O O . LYS A 1 88 ? -6.227 5.852 21.062 1 96.69 88 LYS A O 1
ATOM 684 N N . LYS A 1 89 ? -7.621 4.934 19.609 1 96.06 89 LYS A N 1
ATOM 685 C CA . LYS A 1 89 ? -7.52 3.637 20.281 1 96.06 89 LYS A CA 1
ATOM 686 C C . LYS A 1 89 ? -6.082 3.121 20.266 1 96.06 89 LYS A C 1
ATOM 688 O O . LYS A 1 89 ? -5.637 2.469 21.203 1 96.06 89 LYS A O 1
ATOM 693 N N . PHE A 1 90 ? -5.41 3.395 19.234 1 94.19 90 PHE A N 1
ATOM 694 C CA . PHE 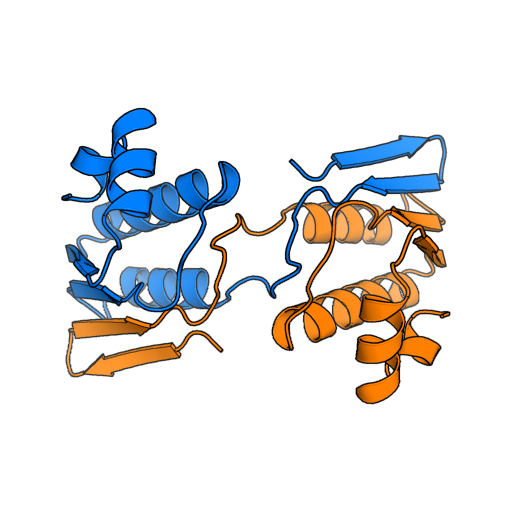A 1 90 ? -4.031 2.943 19.094 1 94.19 90 PHE A CA 1
ATOM 695 C C . PHE A 1 90 ? -3.064 3.994 19.625 1 94.19 90 PHE A C 1
ATOM 697 O O . PHE A 1 90 ? -1.847 3.838 19.516 1 94.19 90 PHE A O 1
ATOM 704 N N . LYS A 1 91 ? -3.609 5.09 20.094 1 96.5 91 LYS A N 1
ATOM 705 C CA . LYS A 1 91 ? -2.873 6.152 20.781 1 96.5 91 LYS A CA 1
ATOM 706 C C . LYS A 1 91 ? -1.863 6.809 19.844 1 96.5 91 LYS A C 1
ATOM 708 O O . LYS A 1 91 ? -0.734 7.098 20.234 1 96.5 91 LYS A O 1
ATOM 713 N N . VAL A 1 92 ? -2.299 6.977 18.562 1 96 92 VAL A N 1
ATOM 714 C CA . VAL A 1 92 ? -1.391 7.59 17.609 1 96 92 VAL A CA 1
ATOM 715 C C . VAL A 1 92 ? -1.949 8.938 17.156 1 96 92 VAL A C 1
ATOM 717 O O . VAL A 1 92 ? -1.303 9.664 16.391 1 96 92 VAL A O 1
ATOM 720 N N . ASP A 1 93 ? -3.148 9.305 17.672 1 96.5 93 ASP A N 1
ATOM 721 C CA . ASP A 1 93 ? -3.793 10.555 17.281 1 96.5 93 ASP A CA 1
ATOM 722 C C . ASP A 1 93 ? -2.926 11.758 17.641 1 96.5 93 ASP A C 1
ATOM 724 O O . ASP A 1 93 ? -2.768 12.68 16.828 1 96.5 93 ASP A O 1
ATOM 728 N N . ASP A 1 94 ? -2.26 11.766 18.719 1 96.31 94 ASP A N 1
ATOM 729 C CA . ASP A 1 94 ? -1.422 12.875 19.156 1 96.31 94 ASP A CA 1
ATOM 730 C C . ASP A 1 94 ? -0.21 13.047 18.25 1 96.31 94 ASP A C 1
ATOM 732 O O . ASP A 1 94 ? 0.102 14.164 17.828 1 96.31 94 ASP A O 1
ATOM 736 N N . LYS A 1 95 ? 0.398 11.953 17.938 1 95.69 95 LYS A N 1
ATOM 737 C CA . LYS A 1 95 ? 1.569 12 17.062 1 95.69 95 LYS A CA 1
ATOM 738 C C . LYS A 1 95 ? 1.214 12.555 15.688 1 95.69 95 LYS A C 1
ATOM 740 O O . LYS A 1 95 ? 2.043 13.195 15.039 1 95.69 95 LYS A O 1
ATOM 745 N N . LEU A 1 96 ? -0.021 12.398 15.336 1 96.75 96 LEU A N 1
ATOM 746 C CA . LEU A 1 96 ? -0.458 12.805 14.008 1 96.75 96 LEU A CA 1
ATOM 747 C C . LEU A 1 96 ? -1.112 14.188 14.055 1 96.75 96 LEU A C 1
ATOM 749 O O . LEU A 1 96 ? -1.631 14.664 13.039 1 96.75 96 LEU A O 1
ATOM 753 N N . GLY A 1 97 ? -1.096 14.742 15.18 1 94.62 97 GLY A N 1
ATOM 754 C CA . GLY A 1 97 ? -1.645 16.078 15.336 1 94.62 97 GLY A CA 1
ATOM 755 C C . GLY A 1 97 ? -3.16 16.109 15.305 1 94.62 97 GLY A C 1
ATOM 756 O O . GLY A 1 97 ? -3.756 17.078 14.82 1 94.62 97 GLY A O 1
ATOM 757 N N . LEU A 1 98 ? -3.676 15.023 15.797 1 93.44 98 LEU A N 1
ATOM 758 C CA . LEU A 1 98 ? -5.129 14.891 15.766 1 93.44 98 LEU A CA 1
ATOM 759 C C . LEU A 1 98 ? -5.715 15.016 17.172 1 93.44 98 LEU A C 1
ATOM 761 O O . LEU A 1 98 ? -5.027 14.75 18.156 1 93.44 98 LEU A O 1
ATOM 765 N N . MET B 1 1 ? -6.504 7.523 -8.539 1 63.62 1 MET B N 1
ATOM 766 C CA . MET B 1 1 ? -5.262 7.23 -7.836 1 63.62 1 MET B CA 1
ATOM 767 C C . MET B 1 1 ? -4.887 8.375 -6.902 1 63.62 1 MET B C 1
ATOM 769 O O . MET B 1 1 ? -5.281 9.523 -7.125 1 63.62 1 MET B O 1
ATOM 773 N N . SER B 1 2 ? -4.414 8.047 -5.781 1 78.81 2 SER B N 1
ATOM 774 C CA . SER B 1 2 ? -3.984 9.102 -4.879 1 78.81 2 SER B CA 1
ATOM 775 C C . SER B 1 2 ? -3.111 10.125 -5.602 1 78.81 2 SER B C 1
ATOM 777 O O . SER B 1 2 ? -2.385 9.781 -6.535 1 78.81 2 SER B O 1
ATOM 779 N N . LYS B 1 3 ? -3.277 11.438 -5.352 1 85.06 3 LYS B N 1
ATOM 780 C CA . LYS B 1 3 ? -2.602 12.531 -6.043 1 85.06 3 LYS B CA 1
ATOM 781 C C . LYS B 1 3 ? -1.804 13.391 -5.066 1 85.06 3 LYS B C 1
ATOM 783 O O . LYS B 1 3 ? -2.201 13.562 -3.914 1 85.06 3 LYS B O 1
ATOM 788 N N . PHE B 1 4 ? -0.637 13.859 -5.543 1 92.31 4 PHE B N 1
ATOM 789 C CA . PHE B 1 4 ? 0.22 14.789 -4.809 1 92.31 4 PHE B CA 1
ATOM 790 C C . PHE B 1 4 ? 0.475 16.047 -5.625 1 92.31 4 PHE B C 1
ATOM 792 O O . PHE B 1 4 ? 1.023 15.984 -6.727 1 92.31 4 PHE B O 1
ATOM 799 N N . LYS B 1 5 ? -0.023 17.188 -5.086 1 94.81 5 LYS B N 1
ATOM 800 C CA . LYS B 1 5 ? 0.146 18.453 -5.777 1 94.81 5 LYS B CA 1
ATOM 801 C C . LYS B 1 5 ? 0.92 19.453 -4.914 1 94.81 5 LYS B C 1
ATOM 803 O O . LYS B 1 5 ? 0.684 19.547 -3.709 1 94.81 5 LYS B O 1
ATOM 808 N N . ILE B 1 6 ? 1.787 20.141 -5.59 1 94.94 6 ILE B N 1
ATOM 809 C CA . ILE B 1 6 ? 2.574 21.141 -4.883 1 94.94 6 ILE B CA 1
ATOM 810 C C . ILE B 1 6 ? 2.186 22.547 -5.363 1 94.94 6 ILE B C 1
ATOM 812 O O . ILE B 1 6 ? 2.092 22.781 -6.566 1 94.94 6 ILE B O 1
ATOM 816 N N . ASP B 1 7 ? 1.783 23.297 -4.48 1 95 7 ASP B N 1
ATOM 817 C CA . ASP B 1 7 ? 1.533 24.703 -4.727 1 95 7 ASP B CA 1
ATOM 818 C C . ASP B 1 7 ? 2.49 25.578 -3.924 1 95 7 ASP B C 1
ATOM 820 O O . ASP B 1 7 ? 2.346 25.719 -2.707 1 95 7 ASP B O 1
ATOM 824 N N . GLY B 1 8 ? 3.52 26.188 -4.598 1 95.06 8 GLY B N 1
ATOM 825 C CA . GLY B 1 8 ? 4.59 26.844 -3.879 1 95.06 8 GLY B CA 1
ATOM 826 C C . GLY B 1 8 ? 5.43 25.906 -3.045 1 95.06 8 GLY B C 1
ATOM 827 O O . GLY B 1 8 ? 6.109 25.016 -3.586 1 95.06 8 GLY B O 1
ATOM 828 N N . LYS B 1 9 ? 5.316 26.141 -1.789 1 95.31 9 LYS B N 1
ATOM 829 C CA . LYS B 1 9 ? 6.082 25.281 -0.896 1 95.31 9 LYS B CA 1
ATOM 830 C C . LYS B 1 9 ? 5.16 24.406 -0.052 1 95.31 9 LYS B C 1
ATOM 832 O O . LYS B 1 9 ? 5.586 23.828 0.952 1 95.31 9 LYS B O 1
ATOM 837 N N . SER B 1 10 ? 3.91 24.422 -0.469 1 97.06 10 SER B N 1
ATOM 838 C CA . SER B 1 10 ? 2.93 23.594 0.226 1 97.06 10 SER B CA 1
ATOM 839 C C . SER B 1 10 ? 2.469 22.422 -0.647 1 97.06 10 SER B C 1
ATOM 841 O O . SER B 1 10 ? 2.277 22.594 -1.854 1 97.06 10 SER B O 1
ATOM 843 N N . GLY B 1 11 ? 2.406 21.219 -0.016 1 96 11 GLY B N 1
ATOM 844 C CA . GLY B 1 11 ? 1.903 20.047 -0.716 1 96 11 GLY B CA 1
ATOM 845 C C . GLY B 1 11 ? 0.532 19.609 -0.237 1 96 11 GLY B C 1
ATOM 846 O O . GLY B 1 11 ? 0.187 19.797 0.931 1 96 11 GLY B O 1
ATOM 847 N N . LYS B 1 12 ? -0.213 19.094 -1.21 1 95.88 12 LYS B N 1
ATOM 848 C CA . LYS B 1 12 ? -1.488 18.453 -0.892 1 95.88 12 LYS B CA 1
ATOM 849 C C . LYS B 1 12 ? -1.54 17.031 -1.43 1 95.88 12 LYS B C 1
ATOM 851 O O . LYS B 1 12 ? -1.314 16.797 -2.621 1 95.88 12 LYS B O 1
ATOM 856 N N . VAL B 1 13 ? -1.83 16.078 -0.446 1 93.38 13 VAL B N 1
ATOM 857 C CA . VAL B 1 13 ? -1.945 14.672 -0.799 1 93.38 13 VAL B CA 1
ATOM 858 C C . VAL B 1 13 ? -3.4 14.227 -0.678 1 93.38 13 VAL B C 1
ATOM 860 O O . VAL B 1 13 ? -3.977 14.258 0.412 1 93.38 13 VAL B O 1
ATOM 863 N N . THR B 1 14 ? -3.945 13.859 -1.781 1 90.38 14 THR B N 1
ATOM 864 C CA . THR B 1 14 ? -5.289 13.289 -1.761 1 90.38 14 THR B CA 1
ATOM 865 C C . THR B 1 14 ? -5.227 11.766 -1.851 1 90.38 14 THR B C 1
ATOM 867 O O . THR B 1 14 ? -4.789 11.219 -2.863 1 90.38 14 THR B O 1
ATOM 870 N N . ILE B 1 15 ? -5.664 11.125 -0.733 1 84.12 15 ILE B N 1
ATOM 871 C CA . ILE B 1 15 ? -5.738 9.672 -0.725 1 84.12 15 ILE B CA 1
ATOM 872 C C . ILE B 1 15 ? -7.086 9.219 -1.283 1 84.12 15 ILE B C 1
ATOM 874 O O . ILE B 1 15 ? -8.141 9.578 -0.75 1 84.12 15 ILE B O 1
ATOM 878 N N . ASP B 1 16 ? -7.004 8.492 -2.334 1 80.38 16 ASP B N 1
ATOM 879 C CA . ASP B 1 16 ? -8.25 8.133 -2.996 1 80.38 16 ASP B CA 1
ATOM 880 C C . ASP B 1 16 ? -8.594 6.66 -2.762 1 80.38 16 ASP B C 1
ATOM 882 O O . ASP B 1 16 ? -9.508 6.121 -3.395 1 80.38 16 ASP B O 1
ATOM 886 N N . THR B 1 17 ? -7.871 6.055 -1.844 1 77.25 17 THR B N 1
ATOM 887 C CA . THR B 1 17 ? -8.188 4.668 -1.521 1 77.25 17 THR B CA 1
ATOM 888 C C . THR B 1 17 ? -9.164 4.594 -0.35 1 77.25 17 THR B C 1
ATOM 890 O O . THR B 1 17 ? -9.148 5.457 0.533 1 77.25 17 THR B O 1
ATOM 893 N N . VAL B 1 18 ? -9.945 3.553 -0.384 1 77.81 18 VAL B N 1
ATOM 894 C CA . VAL B 1 18 ? -10.922 3.352 0.679 1 77.81 18 VAL B CA 1
ATOM 895 C C . VAL B 1 18 ? -10.227 2.82 1.931 1 77.81 18 VAL B C 1
ATOM 897 O O . VAL B 1 18 ? -10.664 3.082 3.053 1 77.81 18 VAL B O 1
ATOM 900 N N . VAL B 1 19 ? -9.156 2.117 1.736 1 76.88 19 VAL B N 1
ATOM 901 C CA . VAL B 1 19 ? -8.406 1.519 2.832 1 76.88 19 VAL B CA 1
ATOM 902 C C . VAL B 1 19 ? -6.949 1.977 2.77 1 76.88 19 VAL B C 1
ATOM 904 O O . VAL B 1 19 ? -6.344 1.997 1.695 1 76.88 19 VAL B O 1
ATOM 907 N N . ILE B 1 20 ? -6.469 2.492 3.832 1 77.12 20 ILE B N 1
ATOM 908 C CA . ILE B 1 20 ? -5.023 2.648 3.963 1 77.12 20 ILE B CA 1
ATOM 909 C C . ILE B 1 20 ? -4.426 1.405 4.617 1 77.12 20 ILE B C 1
ATOM 911 O O . ILE B 1 20 ? -4.711 1.112 5.781 1 77.12 20 ILE B O 1
ATOM 915 N N . ASP B 1 21 ? -3.836 0.737 3.734 1 70.88 21 ASP B N 1
ATOM 916 C CA . ASP B 1 21 ? -3.143 -0.455 4.215 1 70.88 21 ASP B CA 1
ATOM 917 C C . ASP B 1 21 ? -1.644 -0.365 3.945 1 70.88 21 ASP B C 1
ATOM 919 O O . ASP B 1 21 ? -1.207 0.407 3.09 1 70.88 21 ASP B O 1
ATOM 923 N N . GLY B 1 22 ? -0.822 -0.691 4.965 1 61.25 22 GLY B N 1
ATOM 924 C CA . GLY B 1 22 ? 0.615 -0.642 4.75 1 61.25 22 GLY B CA 1
ATOM 925 C C . GLY B 1 22 ? 1.053 -1.348 3.479 1 61.25 22 GLY B C 1
ATOM 926 O O . GLY B 1 22 ? 0.297 -2.139 2.91 1 61.25 22 GLY B O 1
ATOM 927 N N . TYR B 1 23 ? 2.047 -0.464 2.822 1 56.16 23 TYR B N 1
ATOM 928 C CA . TYR B 1 23 ? 2.717 -1.146 1.721 1 56.16 23 TYR B CA 1
ATOM 929 C C . TYR B 1 23 ? 3.033 -2.592 2.088 1 56.16 23 TYR B C 1
ATOM 931 O O . TYR B 1 23 ? 3.6 -2.859 3.15 1 56.16 23 TYR B O 1
ATOM 939 N N . ASP B 1 24 ? 2.213 -3.438 1.325 1 59.72 24 ASP B N 1
ATOM 940 C CA . ASP B 1 24 ? 2.521 -4.82 1.674 1 59.72 24 ASP B CA 1
ATOM 941 C C . ASP B 1 24 ? 3.949 -5.184 1.275 1 59.72 24 ASP B C 1
ATOM 943 O O . ASP B 1 24 ? 4.27 -5.262 0.087 1 59.72 24 ASP B O 1
ATOM 947 N N . LYS B 1 25 ? 4.902 -4.93 2.166 1 69.12 25 LYS B N 1
ATOM 948 C CA . LYS B 1 25 ? 6.285 -5.375 2.021 1 69.12 25 LYS B CA 1
ATOM 949 C C . LYS B 1 25 ? 6.348 -6.797 1.475 1 69.12 25 LYS B C 1
ATOM 951 O O . LYS B 1 25 ? 7.391 -7.23 0.982 1 69.12 25 LYS B O 1
ATOM 956 N N . ILE B 1 26 ? 5.195 -7.312 1.415 1 78.88 26 ILE B N 1
ATOM 957 C CA . ILE B 1 26 ? 5.16 -8.727 1.06 1 78.88 26 ILE B CA 1
ATOM 958 C C . ILE B 1 26 ? 5.52 -8.898 -0.415 1 78.88 26 ILE B C 1
ATOM 960 O O . ILE B 1 26 ? 6.199 -9.852 -0.789 1 78.88 26 ILE B O 1
ATOM 964 N N . PHE B 1 27 ? 5.133 -7.957 -1.173 1 83.88 27 PHE B N 1
ATOM 965 C CA . PHE B 1 27 ? 5.41 -8.039 -2.602 1 83.88 27 PHE B CA 1
ATOM 966 C C . PHE B 1 27 ? 6.898 -7.859 -2.875 1 83.88 27 PHE B C 1
ATOM 968 O O . PHE B 1 27 ? 7.461 -8.523 -3.752 1 83.88 27 PHE B O 1
ATOM 975 N N . ASP B 1 28 ? 7.492 -7.074 -2.07 1 83.62 28 ASP B N 1
ATOM 976 C CA . ASP B 1 28 ? 8.938 -6.902 -2.182 1 83.62 28 ASP B CA 1
ATOM 977 C C . ASP B 1 28 ? 9.68 -8.141 -1.678 1 83.62 28 ASP B C 1
ATOM 979 O O . ASP B 1 28 ? 10.664 -8.57 -2.277 1 83.62 28 ASP B O 1
ATOM 983 N N . GLU B 1 29 ? 9.203 -8.633 -0.655 1 87.19 29 GLU B N 1
ATOM 984 C CA . GLU B 1 29 ? 9.836 -9.812 -0.068 1 87.19 29 GLU B CA 1
ATOM 985 C C . GLU B 1 29 ? 9.805 -10.992 -1.036 1 87.19 29 GLU B C 1
ATOM 987 O O . GLU B 1 29 ? 10.812 -11.68 -1.215 1 87.19 29 GLU B O 1
ATOM 992 N N . VAL B 1 30 ? 8.664 -11.164 -1.648 1 92.38 30 VAL B N 1
ATOM 993 C CA . VAL B 1 30 ? 8.531 -12.281 -2.576 1 92.38 30 VAL B CA 1
ATOM 994 C C . VAL B 1 30 ? 9.43 -12.055 -3.791 1 92.38 30 VAL B C 1
AT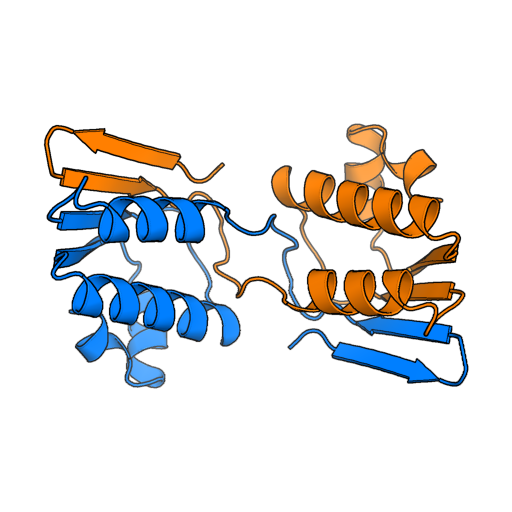OM 996 O O . VAL B 1 30 ? 10.078 -12.984 -4.273 1 92.38 30 VAL B O 1
ATOM 999 N N . THR B 1 31 ? 9.531 -10.836 -4.234 1 93.31 31 THR B N 1
ATOM 1000 C CA . THR B 1 31 ? 10.344 -10.5 -5.398 1 93.31 31 THR B CA 1
ATOM 1001 C C . THR B 1 31 ? 11.828 -10.656 -5.086 1 93.31 31 THR B C 1
ATOM 1003 O O . THR B 1 31 ? 12.594 -11.156 -5.918 1 93.31 31 THR B O 1
ATOM 1006 N N . GLN B 1 32 ? 12.133 -10.305 -3.902 1 92.38 32 GLN B N 1
ATOM 1007 C CA . GLN B 1 32 ? 13.523 -10.469 -3.492 1 92.38 32 GLN B CA 1
ATOM 1008 C C . GLN B 1 32 ? 13.898 -11.945 -3.412 1 92.38 32 GLN B C 1
ATOM 1010 O O . GLN B 1 32 ? 14.977 -12.344 -3.861 1 92.38 32 GLN B O 1
ATOM 1015 N N . SER B 1 33 ? 13.039 -12.703 -2.887 1 95.31 33 SER B N 1
ATOM 1016 C CA . SER B 1 33 ? 13.289 -14.141 -2.785 1 95.31 33 SER B CA 1
ATOM 1017 C C . SER B 1 33 ? 13.414 -14.781 -4.164 1 95.31 33 SER B C 1
ATOM 1019 O O . SER B 1 33 ? 14.266 -15.648 -4.375 1 95.31 33 SER B O 1
ATOM 1021 N N . ALA B 1 34 ? 12.602 -14.32 -5.082 1 95.81 34 ALA B N 1
ATOM 1022 C CA . ALA B 1 34 ? 12.664 -14.797 -6.461 1 95.81 34 ALA B CA 1
ATOM 1023 C C . ALA B 1 34 ? 13.992 -14.422 -7.109 1 95.81 34 ALA B C 1
ATOM 1025 O O . ALA B 1 34 ? 14.633 -15.25 -7.762 1 95.81 34 ALA B O 1
ATOM 1026 N N . SER B 1 35 ? 14.438 -13.258 -6.863 1 96 35 SER B N 1
ATOM 1027 C CA . SER B 1 35 ? 15.648 -12.742 -7.496 1 96 35 SER B CA 1
ATOM 1028 C C . SER B 1 35 ? 16.891 -13.477 -6.992 1 96 35 SER B C 1
ATOM 1030 O O . SER B 1 35 ? 17.875 -13.617 -7.723 1 96 35 SER B O 1
ATOM 1032 N N . LYS B 1 36 ? 16.75 -14.031 -5.828 1 96.19 36 LYS B N 1
ATOM 1033 C CA . LYS B 1 36 ? 17.891 -14.711 -5.207 1 96.19 36 LYS B CA 1
ATOM 1034 C C . LYS B 1 36 ? 17.859 -16.203 -5.516 1 96.19 36 LYS B C 1
ATOM 1036 O O . LYS B 1 36 ? 18.781 -16.938 -5.125 1 96.19 36 LYS B O 1
ATOM 1041 N N . GLY B 1 37 ? 16.828 -16.609 -6.082 1 95.69 37 GLY B N 1
ATOM 1042 C CA . GLY B 1 37 ? 16.703 -18.016 -6.434 1 95.69 37 GLY B CA 1
ATOM 1043 C C . GLY B 1 37 ? 16.281 -18.891 -5.27 1 95.69 37 GLY B C 1
ATOM 1044 O O . GLY B 1 37 ? 16.469 -20.109 -5.297 1 95.69 37 GLY B O 1
ATOM 1045 N N . THR B 1 38 ? 15.703 -18.266 -4.262 1 95.94 38 THR B N 1
ATOM 1046 C CA . THR B 1 38 ? 15.289 -18.969 -3.055 1 95.94 38 THR B CA 1
ATOM 1047 C C . THR B 1 38 ? 14.031 -19.797 -3.314 1 95.94 38 THR B C 1
ATOM 1049 O O . THR B 1 38 ? 13.836 -20.844 -2.695 1 95.94 38 THR B O 1
ATOM 1052 N N . VAL B 1 39 ? 13.266 -19.375 -4.277 1 97.19 39 VAL B N 1
ATOM 1053 C CA . VAL B 1 39 ? 12.023 -20.062 -4.602 1 97.19 39 VAL B CA 1
ATOM 1054 C C . VAL B 1 39 ? 11.945 -20.328 -6.105 1 97.19 39 VAL B C 1
ATOM 1056 O O . VAL B 1 39 ? 12.445 -19.516 -6.902 1 97.19 39 VAL B O 1
ATOM 1059 N N . LEU B 1 40 ? 11.273 -21.406 -6.387 1 97.25 40 LEU B N 1
ATOM 1060 C CA . LEU B 1 40 ? 11.062 -21.766 -7.785 1 97.25 40 LEU B CA 1
ATOM 1061 C C . LEU B 1 40 ? 9.602 -21.562 -8.188 1 97.25 40 LEU B C 1
ATOM 1063 O O . LEU B 1 40 ? 9.281 -21.5 -9.375 1 97.25 40 LEU B O 1
ATOM 1067 N N . ASP B 1 41 ? 8.75 -21.578 -7.145 1 98.12 41 ASP B N 1
ATOM 1068 C CA . ASP B 1 41 ? 7.336 -21.297 -7.375 1 98.12 41 ASP B CA 1
ATOM 1069 C C . ASP B 1 41 ? 6.711 -20.609 -6.164 1 98.12 41 ASP B C 1
ATOM 1071 O O . ASP B 1 41 ? 7.184 -20.766 -5.039 1 98.12 41 ASP B O 1
ATOM 1075 N N . VAL B 1 42 ? 5.684 -19.781 -6.441 1 97.75 42 VAL B N 1
ATOM 1076 C CA . VAL B 1 42 ? 4.984 -19.078 -5.375 1 97.75 42 VAL B CA 1
ATOM 1077 C C . VAL B 1 42 ? 3.48 -19.109 -5.625 1 97.75 42 VAL B C 1
ATOM 1079 O O . VAL B 1 42 ? 3.029 -18.969 -6.766 1 97.75 42 VAL B O 1
ATOM 1082 N N . GLU B 1 43 ? 2.746 -19.344 -4.535 1 97.75 43 GLU B N 1
ATOM 1083 C CA . GLU B 1 43 ? 1.289 -19.266 -4.566 1 97.75 43 GLU B CA 1
ATOM 1084 C C . GLU B 1 43 ? 0.786 -18.062 -3.781 1 97.75 43 GLU B C 1
ATOM 1086 O O . GLU B 1 43 ? 1.135 -17.875 -2.611 1 97.75 43 GLU B O 1
ATOM 1091 N N . PHE B 1 44 ? 0.018 -17.25 -4.473 1 95.75 44 PHE B N 1
ATOM 1092 C CA . PHE B 1 44 ? -0.67 -16.156 -3.809 1 95.75 44 PHE B CA 1
ATOM 1093 C C . PHE B 1 44 ? -2.078 -16.562 -3.396 1 95.75 44 PHE B C 1
ATOM 1095 O O . PHE B 1 44 ? -2.916 -16.875 -4.246 1 95.75 44 PHE B O 1
ATOM 1102 N N . LEU B 1 45 ? -2.281 -16.562 -2.137 1 94.69 45 LEU B N 1
ATOM 1103 C CA . LEU B 1 45 ? -3.588 -16.891 -1.584 1 94.69 45 LEU B CA 1
ATOM 1104 C C . LEU B 1 45 ? -4.387 -15.641 -1.268 1 94.69 45 LEU B C 1
ATOM 1106 O O . LEU B 1 45 ? -4.012 -14.867 -0.38 1 94.69 45 LEU B O 1
ATOM 1110 N N . LEU B 1 46 ? -5.555 -15.461 -1.919 1 93.56 46 LEU B N 1
ATOM 1111 C CA . LEU B 1 46 ? -6.27 -14.195 -1.849 1 93.56 46 LEU B CA 1
ATOM 1112 C C . LEU B 1 46 ? -7.629 -14.375 -1.174 1 93.56 46 LEU B C 1
ATOM 1114 O O . LEU B 1 46 ? -8.586 -13.672 -1.503 1 93.56 46 LEU B O 1
ATOM 1118 N N . GLU B 1 47 ? -7.691 -15.25 -0.287 1 93 47 GLU B N 1
ATOM 1119 C CA . GLU B 1 47 ? -8.953 -15.578 0.371 1 93 47 GLU B CA 1
ATOM 1120 C C . GLU B 1 47 ? -9.562 -14.344 1.033 1 93 47 GLU B C 1
ATOM 1122 O O . GLU B 1 47 ? -10.781 -14.148 0.98 1 93 47 GLU B O 1
ATOM 1127 N N . ALA B 1 48 ? -8.773 -13.539 1.537 1 85.94 48 ALA B N 1
ATOM 1128 C CA . ALA B 1 48 ? -9.258 -12.406 2.316 1 85.94 48 ALA B CA 1
ATOM 1129 C C . ALA B 1 48 ? -9.555 -11.211 1.417 1 85.94 48 ALA B C 1
ATOM 1131 O O . ALA B 1 48 ? -10.211 -10.258 1.841 1 85.94 48 ALA B O 1
ATOM 1132 N N . VAL B 1 49 ? -9.109 -11.25 0.212 1 87.69 49 VAL B N 1
ATOM 1133 C CA . VAL B 1 49 ? -9.219 -10.102 -0.684 1 87.69 49 VAL B CA 1
ATOM 1134 C C . VAL B 1 49 ? -10.625 -10.047 -1.281 1 87.69 49 VAL B C 1
ATOM 1136 O O . VAL B 1 49 ? -11.102 -11.031 -1.856 1 87.69 49 VAL B O 1
ATOM 1139 N N . LYS B 1 50 ? -11.242 -8.82 -1.199 1 86.75 50 LYS B N 1
ATOM 1140 C CA . LYS B 1 50 ? -12.609 -8.672 -1.692 1 86.75 50 LYS B CA 1
ATOM 1141 C C . LYS B 1 50 ? -12.688 -7.598 -2.775 1 86.75 50 LYS B C 1
ATOM 1143 O O . LYS B 1 50 ? -13.656 -7.539 -3.531 1 86.75 50 LYS B O 1
ATOM 1148 N N . LYS B 1 51 ? -11.68 -6.82 -2.766 1 84.19 51 LYS B N 1
ATOM 1149 C CA . LYS B 1 51 ? -11.648 -5.734 -3.744 1 84.19 51 LYS B CA 1
ATOM 1150 C C . LYS B 1 51 ? -10.234 -5.508 -4.266 1 84.19 51 LYS B C 1
ATOM 1152 O O . LYS B 1 51 ? -9.258 -5.727 -3.543 1 84.19 51 LYS B O 1
ATOM 1157 N N . ILE B 1 52 ? -10.195 -5 -5.551 1 85.56 52 ILE B N 1
ATOM 1158 C CA . ILE B 1 52 ? -8.906 -4.656 -6.145 1 85.56 52 ILE B CA 1
ATOM 1159 C C . ILE B 1 52 ? -9.047 -3.375 -6.965 1 85.56 52 ILE B C 1
ATOM 1161 O O . ILE B 1 52 ? -10.023 -3.201 -7.695 1 85.56 52 ILE B O 1
ATOM 1165 N N . THR B 1 53 ? -8.148 -2.482 -6.762 1 79.31 53 THR B N 1
ATOM 1166 C CA . THR B 1 53 ? -8.125 -1.233 -7.516 1 79.31 53 THR B CA 1
ATOM 1167 C C . THR B 1 53 ? -7.266 -1.368 -8.766 1 79.31 53 THR B C 1
ATOM 1169 O O . THR B 1 53 ? -6.617 -2.396 -8.977 1 79.31 53 THR B O 1
ATOM 1172 N N . SER B 1 54 ? -7.238 -0.305 -9.477 1 80.75 54 SER B N 1
ATOM 1173 C CA . SER B 1 54 ? -6.391 -0.288 -10.664 1 80.75 54 SER B CA 1
ATOM 1174 C C . SER B 1 54 ? -4.914 -0.406 -10.289 1 80.75 54 SER B C 1
ATOM 1176 O O . SER B 1 54 ? -4.156 -1.117 -10.953 1 80.75 54 SER B O 1
ATOM 1178 N N . SER B 1 55 ? -4.59 0.289 -9.297 1 78.62 55 SER B N 1
ATOM 1179 C CA . SER B 1 55 ? -3.205 0.225 -8.844 1 78.62 55 SER B CA 1
ATOM 1180 C C . SER B 1 55 ? -2.865 -1.159 -8.305 1 78.62 55 SER B C 1
ATOM 1182 O O . SER B 1 55 ? -1.729 -1.621 -8.438 1 78.62 55 SER B O 1
ATOM 1184 N N . GLY B 1 56 ? -3.865 -1.796 -7.738 1 84.44 56 GLY B N 1
ATOM 1185 C CA . GLY B 1 56 ? -3.678 -3.162 -7.277 1 84.44 56 GLY B CA 1
ATOM 1186 C C . GLY B 1 56 ? -3.439 -4.148 -8.406 1 84.44 56 GLY B C 1
ATOM 1187 O O . GLY B 1 56 ? -2.588 -5.031 -8.297 1 84.44 56 GLY B O 1
ATOM 1188 N N . ILE B 1 57 ? -4.16 -3.949 -9.461 1 88.31 57 ILE B N 1
ATOM 1189 C CA . ILE B 1 57 ? -3.994 -4.777 -10.648 1 88.31 57 ILE B CA 1
ATOM 1190 C C . ILE B 1 57 ? -2.59 -4.586 -11.227 1 88.31 57 ILE B C 1
ATOM 1192 O O . ILE B 1 57 ? -1.896 -5.562 -11.516 1 88.31 57 ILE B O 1
ATOM 1196 N N . ALA B 1 58 ? -2.217 -3.354 -11.289 1 84.75 58 ALA B N 1
ATOM 1197 C CA . ALA B 1 58 ? -0.879 -3.047 -11.789 1 84.75 58 ALA B CA 1
ATOM 1198 C C . ALA B 1 58 ? 0.195 -3.682 -10.914 1 84.75 58 ALA B C 1
ATOM 1200 O O . ALA B 1 58 ? 1.199 -4.188 -11.422 1 84.75 58 ALA B O 1
ATOM 1201 N N . LYS B 1 59 ? -0.008 -3.703 -9.656 1 85.38 59 LYS B N 1
ATOM 1202 C CA . LYS B 1 59 ? 0.932 -4.301 -8.711 1 85.38 59 LYS B CA 1
ATOM 1203 C C . LYS B 1 59 ? 1.047 -5.809 -8.93 1 85.38 59 LYS B C 1
ATOM 1205 O O . LYS B 1 59 ? 2.152 -6.352 -8.984 1 85.38 59 LYS B O 1
ATOM 1210 N N . LEU B 1 60 ? -0.063 -6.496 -9.055 1 89.56 60 LEU B N 1
ATOM 1211 C CA . LEU B 1 60 ? -0.055 -7.93 -9.312 1 89.56 60 LEU B CA 1
ATOM 1212 C C . LEU B 1 60 ? 0.659 -8.25 -10.617 1 89.56 60 LEU B C 1
ATOM 1214 O O . LEU B 1 60 ? 1.437 -9.203 -10.695 1 89.56 60 LEU B O 1
ATOM 1218 N N . LEU B 1 61 ? 0.424 -7.402 -11.586 1 93.38 61 LEU B N 1
ATOM 1219 C CA . LEU B 1 61 ? 1.058 -7.609 -12.883 1 93.38 61 LEU B CA 1
ATOM 1220 C C . LEU B 1 61 ? 2.564 -7.391 -12.789 1 93.38 61 LEU B C 1
ATOM 1222 O O . LEU B 1 61 ? 3.34 -8.109 -13.422 1 93.38 61 LEU B O 1
ATOM 1226 N N . THR B 1 62 ? 2.959 -6.441 -12.062 1 90.94 62 THR B N 1
ATOM 1227 C CA . THR B 1 62 ? 4.383 -6.172 -11.875 1 90.94 62 THR B CA 1
ATOM 1228 C C . THR B 1 62 ? 5.074 -7.352 -11.195 1 90.94 62 THR B C 1
ATOM 1230 O O . THR B 1 62 ? 6.145 -7.785 -11.633 1 90.94 62 THR B O 1
ATOM 1233 N N . VAL B 1 63 ? 4.426 -7.844 -10.203 1 92.19 63 VAL B N 1
ATOM 1234 C CA . VAL B 1 63 ? 4.977 -9 -9.5 1 92.19 63 VAL B CA 1
ATOM 1235 C C . VAL B 1 63 ? 5.051 -10.195 -10.445 1 92.19 63 VAL B C 1
ATOM 1237 O O . VAL B 1 63 ? 6.062 -10.898 -10.484 1 92.19 63 VAL B O 1
ATOM 1240 N N . LYS B 1 64 ? 3.998 -10.359 -11.172 1 96.69 64 LYS B N 1
ATOM 1241 C CA . LYS B 1 64 ? 3.975 -11.438 -12.148 1 96.69 64 LYS B CA 1
ATOM 1242 C C . LYS B 1 64 ? 5.121 -11.305 -13.148 1 96.69 64 LYS B C 1
ATOM 1244 O O . LYS B 1 64 ? 5.809 -12.281 -13.445 1 96.69 64 LYS B O 1
ATOM 1249 N N . ASN B 1 65 ? 5.363 -10.148 -13.57 1 96.69 65 ASN B N 1
ATOM 1250 C CA . ASN B 1 65 ? 6.445 -9.891 -14.523 1 96.69 65 ASN B CA 1
ATOM 1251 C C . ASN B 1 65 ? 7.809 -10.188 -13.906 1 96.69 65 ASN B C 1
ATOM 1253 O O . ASN B 1 65 ? 8.68 -10.75 -14.57 1 96.69 65 ASN B O 1
ATOM 1257 N N . ARG B 1 66 ? 7.945 -9.852 -12.75 1 95.69 66 ARG B N 1
ATOM 1258 C CA . ARG B 1 66 ? 9.203 -10.117 -12.055 1 95.69 66 ARG B CA 1
ATOM 1259 C C . ARG B 1 66 ? 9.414 -11.609 -11.867 1 95.69 66 ARG B C 1
ATOM 1261 O O . ARG B 1 66 ? 10.523 -12.117 -12.047 1 95.69 66 ARG B O 1
ATOM 1268 N N . MET B 1 67 ? 8.32 -12.242 -11.461 1 96.94 67 M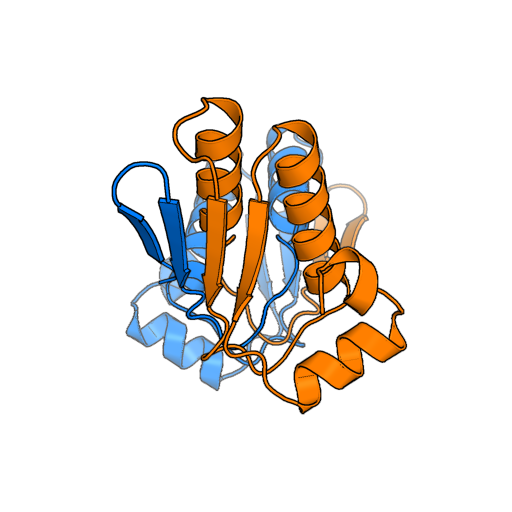ET B N 1
ATOM 1269 C CA . MET B 1 67 ? 8.398 -13.695 -11.32 1 96.94 67 MET B CA 1
ATOM 1270 C C . MET B 1 67 ? 8.828 -14.352 -12.625 1 96.94 67 MET B C 1
ATOM 1272 O O . MET B 1 67 ? 9.719 -15.195 -12.641 1 96.94 67 MET B O 1
ATOM 1276 N N . ASP B 1 68 ? 8.266 -13.891 -13.703 1 97.38 68 ASP B N 1
ATOM 1277 C CA . ASP B 1 68 ? 8.617 -14.414 -15.016 1 97.38 68 ASP B CA 1
ATOM 1278 C C . ASP B 1 68 ? 10.078 -14.125 -15.344 1 97.38 68 ASP B C 1
ATOM 1280 O O . ASP B 1 68 ? 10.789 -14.992 -15.867 1 97.38 68 ASP B O 1
ATOM 1284 N N . HIS B 1 69 ? 10.523 -13 -14.961 1 97.56 69 HIS B N 1
ATOM 1285 C CA . HIS B 1 69 ? 11.891 -12.578 -15.234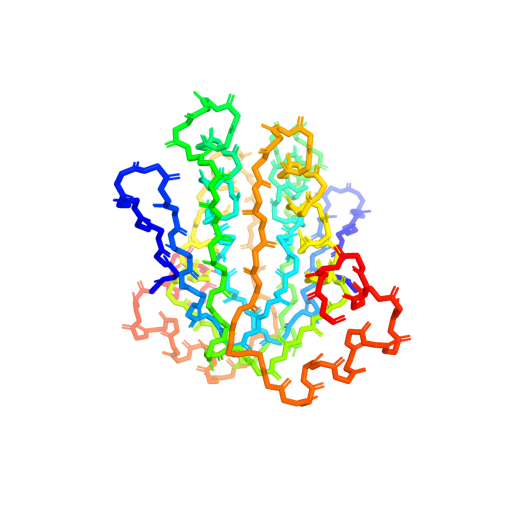 1 97.56 69 HIS B CA 1
ATOM 1286 C C . HIS B 1 69 ? 12.898 -13.484 -14.523 1 97.56 69 HIS B C 1
ATOM 1288 O O . HIS B 1 69 ? 13.945 -13.812 -15.086 1 97.56 69 HIS B O 1
ATOM 1294 N N . TYR B 1 70 ? 12.5 -13.938 -13.406 1 97.12 70 TYR B N 1
ATOM 1295 C CA . TYR B 1 70 ? 13.43 -14.703 -12.594 1 97.12 70 TYR B CA 1
ATOM 1296 C C . TYR B 1 70 ? 13.188 -16.203 -12.75 1 97.12 70 TYR B C 1
ATOM 1298 O O . TYR B 1 70 ? 13.82 -17.016 -12.07 1 97.12 70 TYR B O 1
ATOM 1306 N N . GLY B 1 71 ? 12.195 -16.516 -13.547 1 97.38 71 GLY B N 1
ATOM 1307 C CA . GLY B 1 71 ? 11.914 -17.906 -13.805 1 97.38 71 GLY B CA 1
ATOM 1308 C C . GLY B 1 71 ? 11.125 -18.578 -12.703 1 97.38 71 GLY B C 1
ATOM 1309 O O . GLY B 1 71 ? 11.219 -19.797 -12.5 1 97.38 71 GLY B O 1
ATOM 1310 N N . VAL B 1 72 ? 10.461 -17.844 -11.93 1 97.81 72 VAL B N 1
ATOM 1311 C CA . VAL B 1 72 ? 9.672 -18.375 -10.82 1 97.81 72 VAL B CA 1
ATOM 1312 C C . VAL B 1 72 ? 8.211 -18.531 -11.25 1 97.81 72 VAL B C 1
ATOM 1314 O O . VAL B 1 72 ? 7.609 -17.578 -11.766 1 97.81 72 VAL B O 1
ATOM 1317 N N . LYS B 1 73 ? 7.621 -19.688 -11 1 98 73 LYS B N 1
ATOM 1318 C CA . LYS B 1 73 ? 6.219 -19.922 -11.336 1 98 73 LYS B CA 1
ATOM 1319 C C . LYS B 1 73 ? 5.289 -19.297 -10.305 1 98 73 LYS B C 1
ATOM 1321 O O . LYS B 1 73 ? 5.453 -19.516 -9.102 1 98 73 LYS B O 1
ATOM 1326 N N . MET B 1 74 ? 4.328 -18.5 -10.805 1 97.69 74 MET B N 1
ATOM 1327 C CA . MET B 1 74 ? 3.369 -17.844 -9.914 1 97.69 74 MET B CA 1
ATOM 1328 C C . MET B 1 74 ? 1.953 -18.344 -10.18 1 97.69 74 MET B C 1
ATOM 1330 O O . MET B 1 74 ? 1.528 -18.453 -11.336 1 97.69 74 MET B O 1
ATOM 1334 N N . LYS B 1 75 ? 1.285 -18.656 -9.062 1 97.56 75 LYS B N 1
ATOM 1335 C CA . LYS B 1 75 ? -0.127 -19.016 -9.125 1 97.56 75 LYS B CA 1
ATOM 1336 C C . LYS B 1 75 ? -0.949 -18.203 -8.125 1 97.56 75 LYS B C 1
ATOM 1338 O O . LYS B 1 75 ? -0.446 -17.828 -7.066 1 97.56 75 LYS B O 1
ATOM 1343 N N . ILE B 1 76 ? -2.141 -18.016 -8.523 1 96.94 76 ILE B N 1
ATOM 1344 C CA . ILE B 1 76 ? -3.092 -17.344 -7.633 1 96.94 76 ILE B CA 1
ATOM 1345 C C . ILE B 1 76 ? -4.195 -18.328 -7.238 1 96.94 76 ILE B C 1
ATOM 1347 O O . ILE B 1 76 ? -4.762 -19.016 -8.094 1 96.94 76 ILE B O 1
ATOM 1351 N N . LYS B 1 77 ? -4.402 -18.344 -5.934 1 96.19 77 LYS B N 1
ATOM 1352 C CA . LYS B 1 77 ? -5.43 -19.25 -5.434 1 96.19 77 LYS B CA 1
ATOM 1353 C C . LYS B 1 77 ? -6.426 -18.516 -4.543 1 96.19 77 LYS B C 1
ATOM 1355 O O . LYS B 1 77 ? -6.133 -17.422 -4.047 1 96.19 77 LYS B O 1
ATOM 1360 N N . HIS B 1 78 ? -7.668 -19.109 -4.457 1 95.88 78 HIS B N 1
ATOM 1361 C CA . HIS B 1 78 ? -8.742 -18.625 -3.596 1 95.88 78 HIS B CA 1
ATOM 1362 C C . HIS B 1 78 ? -9.195 -17.234 -4.012 1 95.88 78 HIS B C 1
ATOM 1364 O O . HIS B 1 78 ? -9.438 -16.375 -3.16 1 95.88 78 HIS B O 1
ATOM 1370 N N . LEU B 1 79 ? -9.164 -17.062 -5.211 1 94.38 79 LEU B N 1
ATOM 1371 C CA . LEU B 1 79 ? -9.703 -15.852 -5.809 1 94.38 79 LEU B CA 1
ATOM 1372 C C . LEU B 1 79 ? -11.227 -15.922 -5.898 1 94.38 79 LEU B C 1
ATOM 1374 O O . LEU B 1 79 ? -11.781 -16.922 -6.367 1 94.38 79 LEU B O 1
ATOM 1378 N N . SER B 1 80 ? -11.852 -14.898 -5.43 1 95 80 SER B N 1
ATOM 1379 C CA . SER B 1 80 ? -13.312 -14.891 -5.5 1 95 80 SER B CA 1
ATOM 1380 C C . SER B 1 80 ? -13.789 -14.711 -6.938 1 95 80 SER B C 1
ATOM 1382 O O . SER B 1 80 ? -13.086 -14.125 -7.766 1 95 80 SER B O 1
ATOM 1384 N N . PRO B 1 81 ? -15.008 -15.203 -7.195 1 95.75 81 PRO B N 1
ATOM 1385 C CA . PRO B 1 81 ? -15.562 -15.016 -8.539 1 95.75 81 PRO B CA 1
ATOM 1386 C C . PRO B 1 81 ? -15.672 -13.547 -8.938 1 95.75 81 PRO B C 1
ATOM 1388 O O . PRO B 1 81 ? -15.414 -13.195 -10.086 1 95.75 81 PRO B O 1
ATOM 1391 N N . ASP B 1 82 ? -16.016 -12.727 -7.996 1 95.06 82 ASP B N 1
ATOM 1392 C CA . ASP B 1 82 ? -16.141 -11.297 -8.266 1 95.06 82 ASP B CA 1
ATOM 1393 C C . ASP B 1 82 ? -14.805 -10.695 -8.688 1 95.06 82 ASP B C 1
ATOM 1395 O O . ASP B 1 82 ? -14.734 -9.922 -9.641 1 95.06 82 ASP B O 1
ATOM 1399 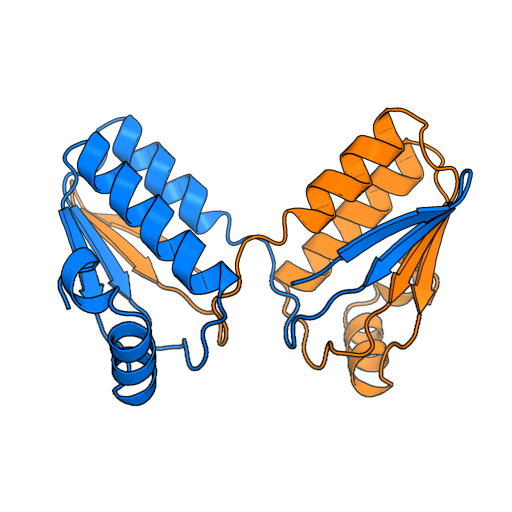N N . LEU B 1 83 ? -13.781 -11.094 -8.008 1 94.62 83 LEU B N 1
ATOM 1400 C CA . LEU B 1 83 ? -12.453 -10.578 -8.32 1 94.62 83 LEU B CA 1
ATOM 1401 C C . LEU B 1 83 ? -11.984 -11.094 -9.68 1 94.62 83 LEU B C 1
ATOM 1403 O O . LEU B 1 83 ? -11.352 -10.359 -10.438 1 94.62 83 LEU B O 1
ATOM 1407 N N . LEU B 1 84 ? -12.297 -12.383 -9.93 1 96 84 LEU B N 1
ATOM 1408 C CA . LEU B 1 84 ? -11.945 -12.945 -11.227 1 96 84 LEU B CA 1
ATOM 1409 C C . LEU B 1 84 ? -12.617 -12.164 -12.352 1 96 84 LEU B C 1
ATOM 1411 O O . LEU B 1 84 ? -11.977 -11.867 -13.367 1 96 84 LEU B O 1
ATOM 1415 N N . GLU B 1 85 ? -13.812 -11.812 -12.133 1 96.44 85 GLU B N 1
ATOM 1416 C CA . GLU B 1 85 ? -14.539 -11.039 -13.141 1 96.44 85 GLU B CA 1
ATOM 1417 C C . GLU B 1 85 ? -13.883 -9.688 -13.383 1 96.44 85 GLU B C 1
ATOM 1419 O O . GLU B 1 85 ? -13.812 -9.219 -14.516 1 96.44 85 GLU B O 1
ATOM 1424 N N . VAL B 1 86 ? -13.461 -9.078 -12.367 1 94.75 86 VAL B N 1
ATOM 1425 C CA . VAL B 1 86 ? -12.789 -7.789 -12.477 1 94.75 86 VAL B CA 1
ATOM 1426 C C . VAL B 1 86 ? -11.508 -7.941 -13.297 1 94.75 86 VAL B C 1
ATOM 1428 O O . VAL B 1 86 ? -11.242 -7.141 -14.195 1 94.75 86 VAL B O 1
ATOM 1431 N N . LEU B 1 87 ? -10.766 -8.953 -13.031 1 96.06 87 LEU B N 1
ATOM 1432 C CA . LEU B 1 87 ? -9.5 -9.172 -13.727 1 96.06 87 LEU B CA 1
ATOM 1433 C C . LEU B 1 87 ? -9.742 -9.477 -15.203 1 96.06 87 LEU B C 1
ATOM 1435 O O . LEU B 1 87 ? -8.945 -9.086 -16.062 1 96.06 87 LEU B O 1
ATOM 1439 N N . LYS B 1 88 ? -10.836 -10.141 -15.453 1 96.69 88 LYS B N 1
ATOM 1440 C CA . LYS B 1 88 ? -11.203 -10.438 -16.828 1 96.69 88 LYS B CA 1
ATOM 1441 C C . LYS B 1 88 ? -11.602 -9.172 -17.578 1 96.69 88 LYS B C 1
ATOM 1443 O O . LYS B 1 88 ? -11.242 -8.992 -18.75 1 96.69 88 LYS B O 1
ATOM 1448 N N . LYS B 1 89 ? -12.266 -8.367 -16.891 1 96.12 89 LYS B N 1
ATOM 1449 C CA . LYS B 1 89 ? -12.695 -7.105 -17.484 1 96.12 89 LYS B CA 1
ATOM 1450 C C . LYS B 1 89 ? -11.5 -6.262 -17.922 1 96.12 89 LYS B C 1
ATOM 1452 O O . LYS B 1 89 ? -11.562 -5.566 -18.938 1 96.12 89 LYS B O 1
ATOM 1457 N N . PHE B 1 90 ? -10.484 -6.336 -17.188 1 94.25 90 PHE B N 1
ATOM 1458 C CA . PHE B 1 90 ? -9.289 -5.562 -17.5 1 94.25 90 PHE B CA 1
ATOM 1459 C C . PHE B 1 90 ? -8.328 -6.371 -18.359 1 94.25 90 PHE B C 1
ATOM 1461 O O . PHE B 1 90 ? -7.223 -5.922 -18.656 1 94.25 90 PHE B O 1
ATOM 1468 N N . LYS B 1 91 ? -8.734 -7.586 -18.656 1 96.56 91 LYS B N 1
ATOM 1469 C CA . LYS B 1 91 ? -8.039 -8.469 -19.594 1 96.56 91 LYS B CA 1
ATOM 1470 C C . LYS B 1 91 ? -6.648 -8.828 -19.078 1 96.56 91 LYS B C 1
ATOM 1472 O O . LYS B 1 91 ? -5.68 -8.852 -19.828 1 96.56 91 LYS B O 1
ATOM 1477 N N . VAL B 1 92 ? -6.586 -9.039 -17.734 1 96.12 92 VAL B N 1
ATOM 1478 C CA . VAL B 1 92 ? -5.293 -9.383 -17.156 1 96.12 92 VAL B CA 1
ATOM 1479 C C . VAL B 1 92 ? -5.332 -10.805 -16.594 1 96.12 92 VAL B C 1
ATOM 1481 O O . VAL B 1 92 ? -4.316 -11.328 -16.125 1 96.12 92 VAL B O 1
ATOM 1484 N N . ASP B 1 93 ? -6.512 -11.477 -16.703 1 96.56 93 ASP B N 1
ATOM 1485 C CA . ASP B 1 93 ? -6.676 -12.82 -16.172 1 96.56 93 ASP B CA 1
ATOM 1486 C C . ASP B 1 93 ? -5.715 -13.797 -16.844 1 96.56 93 ASP B C 1
ATOM 1488 O O . ASP B 1 93 ? -5.082 -14.617 -16.172 1 96.56 93 ASP B O 1
ATOM 1492 N N . ASP B 1 94 ? -5.453 -13.688 -18.062 1 96.31 94 ASP B N 1
ATOM 1493 C CA . ASP B 1 94 ? -4.574 -14.578 -18.812 1 96.31 94 ASP B CA 1
ATOM 1494 C C . ASP B 1 94 ? -3.121 -14.422 -18.359 1 96.31 94 ASP B C 1
ATOM 1496 O O . ASP B 1 94 ? -2.432 -15.414 -18.109 1 96.31 94 ASP B O 1
ATOM 1500 N N . LYS B 1 95 ? -2.73 -13.219 -18.219 1 95.75 95 LYS B N 1
ATOM 1501 C CA . LYS B 1 95 ? -1.363 -12.945 -17.797 1 95.75 95 LYS B CA 1
ATOM 1502 C C . LYS B 1 95 ? -1.099 -13.516 -16.406 1 95.75 95 LYS B C 1
ATOM 1504 O O . LYS B 1 95 ? 0.026 -13.906 -16.094 1 95.75 95 LYS B O 1
ATOM 1509 N N . LEU B 1 96 ? -2.158 -13.633 -15.656 1 96.81 96 LEU B N 1
ATOM 1510 C CA . LEU B 1 96 ? -2.02 -14.078 -14.273 1 96.81 96 LEU B CA 1
ATOM 1511 C C . LEU B 1 96 ? -2.307 -15.578 -14.156 1 96.81 96 LEU B C 1
ATOM 1513 O O . LEU B 1 96 ? -2.334 -16.125 -13.055 1 96.81 96 LEU B O 1
ATOM 1517 N N . GLY B 1 97 ? -2.527 -16.172 -15.234 1 94.69 97 GLY B N 1
ATOM 1518 C CA . GLY B 1 97 ? -2.766 -17.609 -15.258 1 94.69 97 GLY B CA 1
ATOM 1519 C C . GLY B 1 97 ? -4.137 -18 -14.734 1 94.69 97 GLY B C 1
ATOM 1520 O O . GLY B 1 97 ? -4.297 -19.047 -14.125 1 94.69 97 GLY B O 1
ATOM 1521 N N . LEU B 1 98 ? -5.027 -17.078 -14.992 1 93.62 98 LEU B N 1
ATOM 1522 C CA . LEU B 1 98 ? -6.375 -17.297 -14.484 1 93.62 98 LEU B CA 1
ATOM 1523 C C . LEU B 1 98 ? -7.34 -17.609 -15.625 1 93.62 98 LEU B C 1
ATOM 1525 O O . LEU B 1 98 ? -7.098 -17.234 -16.766 1 93.62 98 LEU B O 1
#

Sequence (196 aa):
MSKFKIDGKSGKVTIDTVVIDGYDKIFDEVTQSASKGTVLDVEFLLEAVKKITSSGIAKLLTVKNRMDHYGVKMKIKHLSPDLLEVLKKFKVDDKLGLMSKFKIDGKSGKVTIDTVVIDGYDKIFDEVTQSASKGTVLDVEFLLEAVKKITSSGIAKLLTVKNRMDHYGVKMKIKHLSPDLLEVLKKFKVDDKLGL

Secondary structure (DSSP, 8-state):
--EEEEETTEEEEE---SEE----HHHHHHHHHHHTTS-SEEEEE-TT--EE-HHHHHHHHHHHHHHHHTT-EEEEES--HHHHHHHHHTT-TTTTT-/--EEEEETTEEEEE---SEE----HHHHHHHHHHHTTS-SEEEEE-TT--EE-HHHHHHHHHHHHHHHHTT-EEEEES--HHHHHHHHHTT-TTTTT-

Organism: Leptospira interrogans serogroup Icterohaemorrhagiae serovar Lai (strain 56601) (NCBI:txid189518)

InterPro domains:
  IPR002645 STAS domain [PF01740] (24-96)
  IPR036513 STAS domain superfamily [G3DSA:3.30.750.24] (11-98)
  IPR036513 STAS domain superfamily [SSF52091] (24-97)